Protein AF-A0A5E7XU65-F1 (afdb_monomer_lite)

Structure (mmCIF, N/CA/C/O backbone):
data_AF-A0A5E7XU65-F1
#
_entry.id   AF-A0A5E7XU65-F1
#
loop_
_atom_site.group_PDB
_atom_site.id
_atom_site.type_symbol
_atom_site.label_atom_id
_atom_site.label_alt_id
_atom_site.label_comp_id
_atom_site.label_asym_id
_atom_site.label_entity_id
_atom_site.label_seq_id
_atom_site.pdbx_PDB_ins_code
_atom_site.Cartn_x
_atom_site.Cartn_y
_atom_site.Cartn_z
_atom_site.occupancy
_atom_site.B_iso_or_equiv
_atom_site.auth_seq_id
_atom_site.auth_comp_id
_atom_site.auth_asym_id
_atom_site.auth_atom_id
_atom_site.pdbx_PDB_model_num
ATOM 1 N N . MET A 1 1 ? -7.975 -8.025 9.131 1.00 94.38 1 MET A N 1
ATOM 2 C CA . MET A 1 1 ? -6.889 -7.032 9.080 1.00 94.38 1 MET A CA 1
ATOM 3 C C . MET A 1 1 ? -7.013 -6.246 7.794 1.00 94.38 1 MET A C 1
ATOM 5 O O . MET A 1 1 ? -7.375 -6.835 6.781 1.00 94.38 1 MET A O 1
ATOM 9 N N . VAL A 1 2 ? -6.770 -4.941 7.868 1.00 96.50 2 VAL A N 1
ATOM 10 C CA . VAL A 1 2 ? -6.810 -4.022 6.727 1.00 96.50 2 VAL A CA 1
ATOM 11 C C . VAL A 1 2 ? -5.383 -3.543 6.490 1.00 96.50 2 VAL A C 1
ATOM 13 O O . VAL A 1 2 ? -4.740 -3.082 7.431 1.00 96.50 2 VAL A O 1
ATOM 16 N N . PHE A 1 3 ? -4.884 -3.717 5.274 1.00 96.19 3 PHE A N 1
ATOM 17 C CA . PHE A 1 3 ? -3.514 -3.416 4.887 1.00 96.19 3 PHE A CA 1
ATOM 18 C C . PHE A 1 3 ? -3.494 -2.260 3.894 1.00 96.19 3 PHE A C 1
ATOM 20 O O . PHE A 1 3 ? -4.267 -2.247 2.938 1.00 96.19 3 PHE A O 1
ATOM 27 N N . HIS A 1 4 ? -2.582 -1.323 4.119 1.00 94.31 4 HIS A N 1
ATOM 28 C CA . HIS A 1 4 ? -2.267 -0.219 3.219 1.00 94.31 4 HIS A CA 1
ATOM 29 C C . HIS A 1 4 ? -0.796 -0.346 2.812 1.00 94.31 4 HIS A C 1
ATOM 31 O O . HIS A 1 4 ? -0.007 -0.823 3.626 1.00 94.31 4 HIS A O 1
ATOM 37 N N . ASP A 1 5 ? -0.449 0.070 1.592 1.00 91.94 5 ASP A N 1
ATOM 38 C CA . ASP A 1 5 ? 0.932 0.094 1.075 1.00 91.94 5 ASP A CA 1
ATOM 39 C C . ASP A 1 5 ? 1.687 -1.227 1.278 1.00 91.94 5 ASP A C 1
ATOM 41 O O . ASP A 1 5 ? 2.777 -1.278 1.841 1.00 91.94 5 ASP A O 1
ATOM 45 N N . VAL A 1 6 ? 1.082 -2.337 0.846 1.00 93.50 6 VAL A N 1
ATOM 46 C CA . VAL A 1 6 ? 1.670 -3.678 1.030 1.00 93.50 6 VAL A CA 1
ATOM 47 C C . VAL A 1 6 ? 2.945 -3.872 0.198 1.00 93.50 6 VAL A C 1
ATOM 49 O O . VAL A 1 6 ? 3.807 -4.676 0.556 1.00 93.50 6 VAL A O 1
ATOM 52 N N . CYS A 1 7 ? 3.062 -3.159 -0.919 1.00 93.69 7 CYS A N 1
ATOM 53 C CA . CYS A 1 7 ? 4.243 -3.118 -1.773 1.00 93.69 7 CYS A CA 1
ATOM 54 C C . CYS A 1 7 ? 4.647 -1.650 -1.927 1.00 93.69 7 CYS A C 1
ATOM 56 O O . CYS A 1 7 ? 3.828 -0.864 -2.391 1.00 93.69 7 CYS A O 1
ATOM 58 N N . ASP A 1 8 ? 5.862 -1.276 -1.513 1.00 90.12 8 ASP A N 1
ATOM 59 C CA . ASP A 1 8 ? 6.349 0.115 -1.584 1.00 90.12 8 ASP A CA 1
ATOM 60 C C . ASP A 1 8 ? 6.754 0.496 -3.021 1.00 90.12 8 ASP A C 1
ATOM 62 O O . ASP A 1 8 ? 6.674 1.654 -3.438 1.00 90.12 8 ASP A O 1
ATOM 66 N N . PHE A 1 9 ? 7.128 -0.510 -3.813 1.00 93.31 9 PHE A N 1
ATOM 67 C CA . PHE A 1 9 ? 7.720 -0.366 -5.134 1.00 93.31 9 PHE A CA 1
ATOM 68 C C . PHE A 1 9 ? 9.083 0.351 -5.078 1.00 93.31 9 PHE A C 1
ATOM 70 O O . PHE A 1 9 ? 9.428 1.107 -5.992 1.00 93.31 9 PHE A O 1
ATOM 77 N N . ASP A 1 10 ? 9.871 0.137 -4.010 1.00 91.25 10 ASP A N 1
ATOM 78 C CA . ASP A 1 10 ? 11.202 0.751 -3.837 1.00 91.25 10 ASP A CA 1
ATOM 79 C C . ASP A 1 10 ? 12.136 0.355 -4.982 1.00 91.25 10 ASP A C 1
ATOM 81 O O . ASP A 1 10 ? 12.865 1.208 -5.502 1.00 91.25 10 ASP A O 1
ATOM 85 N N . ALA A 1 11 ? 12.052 -0.899 -5.452 1.00 91.56 11 ALA A N 1
ATOM 86 C CA . ALA A 1 11 ? 12.913 -1.439 -6.497 1.00 91.56 11 ALA A CA 1
ATOM 87 C C . ALA A 1 11 ? 12.983 -0.518 -7.718 1.00 91.56 11 ALA A C 1
ATOM 89 O O . ALA A 1 11 ? 14.064 -0.308 -8.268 1.00 91.56 11 ALA A O 1
ATOM 90 N N . ARG A 1 12 ? 11.857 0.078 -8.125 1.00 92.25 12 ARG A N 1
ATOM 91 C CA . ARG A 1 12 ? 11.775 1.005 -9.263 1.00 92.25 12 ARG A CA 1
ATOM 92 C C . ARG A 1 12 ? 10.927 2.234 -8.957 1.00 92.25 12 ARG A C 1
ATOM 94 O O . ARG A 1 12 ? 10.180 2.713 -9.810 1.00 92.25 12 ARG A O 1
ATOM 101 N N . ASN A 1 13 ? 11.094 2.788 -7.759 1.00 89.31 13 ASN A N 1
ATOM 102 C CA . ASN A 1 13 ? 10.343 3.965 -7.344 1.00 89.31 13 ASN A CA 1
ATOM 103 C C . ASN A 1 13 ? 10.664 5.175 -8.238 1.00 89.31 13 ASN A C 1
ATOM 105 O O . ASN A 1 13 ? 11.825 5.533 -8.463 1.00 89.31 13 ASN A O 1
ATOM 109 N N . HIS A 1 14 ? 9.617 5.836 -8.724 1.00 86.88 14 HIS A N 1
ATOM 110 C CA . HIS A 1 14 ? 9.727 6.981 -9.620 1.00 86.88 14 HIS A CA 1
ATOM 111 C C . HIS A 1 14 ? 10.435 8.193 -8.992 1.00 86.88 14 HIS A C 1
ATOM 113 O O . HIS A 1 14 ? 11.010 8.999 -9.721 1.00 86.88 14 HIS A O 1
ATOM 119 N N . HIS A 1 15 ? 10.418 8.337 -7.661 1.00 84.38 15 HIS A N 1
ATOM 120 C CA . HIS A 1 15 ? 11.101 9.434 -6.965 1.00 84.38 15 HIS A CA 1
ATOM 121 C C . HIS A 1 15 ? 12.625 9.383 -7.126 1.00 84.38 15 HIS A C 1
ATOM 123 O O . HIS A 1 15 ? 13.279 10.422 -7.056 1.00 84.38 15 HIS A O 1
ATOM 129 N N . HIS A 1 16 ? 13.177 8.194 -7.377 1.00 83.88 16 HIS A N 1
ATOM 130 C CA . HIS A 1 16 ? 14.616 7.952 -7.481 1.00 83.88 16 HIS A CA 1
ATOM 131 C C . HIS A 1 16 ? 14.988 7.234 -8.785 1.00 83.88 16 HIS A C 1
ATOM 133 O O . HIS A 1 16 ? 16.055 6.635 -8.891 1.00 83.88 16 HIS A O 1
ATOM 139 N N . ALA A 1 17 ? 14.115 7.280 -9.798 1.00 81.75 17 ALA A N 1
ATOM 140 C CA . ALA A 1 17 ? 14.332 6.573 -11.060 1.00 81.75 17 ALA A CA 1
ATOM 141 C C . ALA A 1 17 ? 15.611 7.021 -11.787 1.00 81.75 17 ALA A C 1
ATOM 143 O O . ALA A 1 17 ? 16.278 6.196 -12.402 1.00 81.75 17 ALA A O 1
ATOM 144 N N . ALA A 1 18 ? 15.965 8.303 -11.665 1.00 85.38 18 ALA A N 1
ATOM 145 C CA . ALA A 1 18 ? 17.154 8.897 -12.270 1.00 85.38 18 ALA A CA 1
ATOM 146 C C . ALA A 1 18 ? 18.353 9.014 -11.306 1.00 85.38 18 ALA A C 1
ATOM 148 O O . ALA A 1 18 ? 19.337 9.658 -11.654 1.00 85.38 18 ALA A O 1
ATOM 149 N N . ASP A 1 19 ? 18.278 8.444 -10.097 1.00 89.62 19 ASP A N 1
ATOM 150 C CA . ASP A 1 19 ? 19.354 8.529 -9.103 1.00 89.62 19 ASP A CA 1
ATOM 151 C C . ASP A 1 19 ? 20.312 7.324 -9.232 1.00 89.62 19 ASP A C 1
ATOM 153 O O . ASP A 1 19 ? 19.974 6.214 -8.800 1.00 89.62 19 ASP A O 1
ATOM 157 N N . PRO A 1 20 ? 21.518 7.499 -9.809 1.00 90.44 20 PRO A N 1
ATOM 158 C CA . PRO A 1 20 ? 22.457 6.397 -9.997 1.00 90.44 20 PRO A CA 1
ATOM 159 C C . PRO A 1 20 ? 23.027 5.868 -8.673 1.00 90.44 20 PRO A C 1
ATOM 161 O O . PRO A 1 20 ? 23.392 4.695 -8.594 1.00 90.44 20 PRO A O 1
ATOM 164 N N . HIS A 1 21 ? 23.087 6.689 -7.620 1.00 93.56 21 HIS A N 1
ATOM 165 C CA . HIS A 1 21 ? 23.592 6.266 -6.315 1.00 93.56 21 HIS A CA 1
ATOM 166 C C . HIS A 1 21 ? 22.586 5.360 -5.614 1.00 93.56 21 HIS A C 1
ATOM 168 O O . HIS A 1 21 ? 22.972 4.304 -5.112 1.00 93.56 21 HIS A O 1
ATOM 174 N N . LYS A 1 22 ? 21.292 5.704 -5.665 1.00 89.06 22 LYS A N 1
ATOM 175 C CA . LYS A 1 22 ? 20.218 4.818 -5.192 1.00 89.06 22 LYS A CA 1
ATOM 176 C C . LYS A 1 22 ? 20.241 3.482 -5.935 1.00 89.06 22 LYS A C 1
ATOM 178 O O . LYS A 1 22 ? 20.139 2.430 -5.308 1.00 89.06 22 LYS A O 1
ATOM 183 N N . ARG A 1 23 ? 20.437 3.507 -7.258 1.00 88.25 23 ARG A N 1
ATOM 184 C CA . ARG A 1 23 ? 20.537 2.286 -8.077 1.00 88.25 23 ARG A CA 1
ATOM 185 C C . ARG A 1 23 ? 21.710 1.408 -7.675 1.00 88.25 23 ARG A C 1
ATOM 187 O O . ARG A 1 23 ? 21.551 0.197 -7.540 1.00 88.25 23 ARG A O 1
ATOM 194 N N . PHE A 1 24 ? 22.867 2.015 -7.436 1.00 90.81 24 PHE A N 1
ATOM 195 C CA . PHE A 1 24 ? 24.037 1.290 -6.964 1.00 90.81 24 PHE A CA 1
ATOM 196 C C . PHE A 1 24 ? 23.834 0.720 -5.551 1.00 90.81 24 PHE A C 1
ATOM 198 O O . PHE A 1 24 ? 24.178 -0.432 -5.305 1.00 90.81 24 PHE A O 1
ATOM 205 N N . ALA A 1 25 ? 23.214 1.475 -4.639 1.00 91.12 25 ALA A N 1
ATOM 206 C CA . ALA A 1 25 ? 22.899 0.997 -3.293 1.00 91.12 25 ALA A CA 1
ATOM 207 C C . ALA A 1 25 ? 21.960 -0.222 -3.319 1.00 91.12 25 ALA A C 1
ATOM 209 O O . ALA A 1 25 ? 22.207 -1.205 -2.622 1.00 91.12 25 ALA A O 1
ATOM 210 N N . GLN A 1 26 ? 20.929 -0.193 -4.172 1.00 89.94 26 GLN A N 1
ATOM 211 C CA . GLN A 1 26 ? 20.039 -1.336 -4.385 1.00 89.94 26 GLN A CA 1
ATOM 212 C C . GLN A 1 26 ? 20.796 -2.552 -4.924 1.00 89.94 26 GLN A C 1
ATOM 214 O O . GLN A 1 26 ? 20.600 -3.650 -4.416 1.00 89.94 26 GLN A O 1
ATOM 219 N N . LEU A 1 27 ? 21.697 -2.363 -5.894 1.00 88.25 27 LEU A N 1
ATOM 220 C CA . LEU A 1 27 ? 22.524 -3.448 -6.424 1.00 88.25 27 LEU A CA 1
ATOM 221 C C . LEU A 1 27 ? 23.377 -4.106 -5.327 1.00 88.25 27 LEU A C 1
ATOM 223 O O . LEU A 1 27 ? 23.387 -5.329 -5.213 1.00 88.25 27 LEU A O 1
ATOM 227 N N . VAL A 1 28 ? 24.060 -3.307 -4.500 1.00 92.25 28 VAL A N 1
ATOM 228 C CA . VAL A 1 28 ? 24.893 -3.807 -3.388 1.00 92.25 28 VAL A CA 1
ATOM 229 C C . VAL A 1 28 ? 24.057 -4.571 -2.359 1.00 92.25 28 VAL A C 1
ATOM 231 O O . VAL A 1 28 ? 24.506 -5.587 -1.835 1.00 92.25 28 VAL A O 1
ATOM 234 N N . ALA A 1 29 ? 22.829 -4.122 -2.100 1.00 88.50 29 ALA A N 1
ATOM 235 C CA . ALA A 1 29 ? 21.893 -4.785 -1.196 1.00 88.50 29 ALA A CA 1
ATOM 236 C C . ALA A 1 29 ? 21.187 -6.011 -1.813 1.00 88.50 29 ALA A C 1
ATOM 238 O O . ALA A 1 29 ? 20.318 -6.588 -1.164 1.00 88.50 29 ALA A O 1
ATOM 239 N N . MET A 1 30 ? 21.525 -6.402 -3.052 1.00 86.75 30 MET A N 1
ATOM 240 C CA . MET A 1 30 ? 20.810 -7.427 -3.832 1.00 86.75 30 MET A CA 1
ATOM 241 C C . MET A 1 30 ? 19.304 -7.131 -3.988 1.00 86.75 30 MET A C 1
ATOM 243 O O . MET A 1 30 ? 18.480 -8.039 -4.078 1.00 86.75 30 MET A O 1
ATOM 247 N N . GLY A 1 31 ? 18.944 -5.847 -3.998 1.00 89.12 31 GLY A N 1
ATOM 248 C CA . GLY A 1 31 ? 17.598 -5.342 -4.245 1.00 89.12 31 GLY A CA 1
ATOM 249 C C . GLY A 1 31 ? 17.389 -4.904 -5.697 1.00 89.12 31 GLY A C 1
ATOM 250 O O . GLY A 1 31 ? 18.150 -5.247 -6.600 1.00 89.12 31 GLY A O 1
ATOM 251 N N . GLY A 1 32 ? 16.342 -4.109 -5.934 1.00 92.62 32 GLY A N 1
ATOM 252 C CA . GLY A 1 32 ? 16.046 -3.560 -7.264 1.00 92.62 32 GLY A CA 1
ATOM 253 C C . GLY A 1 32 ? 15.320 -4.517 -8.220 1.00 92.62 32 GLY A C 1
ATOM 254 O O . GLY A 1 32 ? 15.115 -4.159 -9.380 1.00 92.62 32 GLY A O 1
ATOM 255 N N . ASP A 1 33 ? 14.920 -5.695 -7.742 1.00 96.19 33 ASP A N 1
ATOM 256 C CA . ASP A 1 33 ? 14.083 -6.657 -8.463 1.00 96.19 33 ASP A CA 1
ATOM 257 C C . ASP A 1 33 ? 12.610 -6.479 -8.051 1.00 96.19 33 ASP A C 1
ATOM 259 O O . ASP A 1 33 ? 12.210 -6.803 -6.929 1.00 96.19 33 ASP A O 1
ATOM 263 N N . VAL A 1 34 ? 11.805 -5.952 -8.974 1.00 97.06 34 VAL A N 1
ATOM 264 C CA . VAL A 1 34 ? 10.372 -5.678 -8.800 1.00 97.06 34 VAL A CA 1
ATOM 265 C C . VAL A 1 34 ? 9.585 -6.972 -8.598 1.00 97.06 34 VAL A C 1
ATOM 267 O O . VAL A 1 34 ? 8.655 -7.006 -7.791 1.00 97.06 34 VAL A O 1
ATOM 270 N N . ARG A 1 35 ? 9.953 -8.057 -9.292 1.00 97.75 35 ARG A N 1
ATOM 271 C CA . ARG A 1 35 ? 9.278 -9.353 -9.155 1.00 97.75 35 ARG A CA 1
ATOM 272 C C . ARG A 1 35 ? 9.469 -9.893 -7.746 1.00 97.75 35 ARG A C 1
ATOM 274 O O . ARG A 1 35 ? 8.499 -10.333 -7.133 1.00 97.75 35 ARG A O 1
ATOM 281 N N . ASN A 1 36 ? 10.696 -9.848 -7.232 1.00 97.00 36 ASN A N 1
ATOM 282 C CA . ASN A 1 36 ? 11.005 -10.317 -5.883 1.00 97.00 36 ASN A CA 1
ATOM 283 C C . ASN A 1 36 ? 10.352 -9.441 -4.812 1.00 97.00 36 ASN A C 1
ATOM 285 O O . ASN A 1 36 ? 9.854 -9.984 -3.825 1.00 97.00 36 ASN A O 1
ATOM 289 N N . GLU A 1 37 ? 10.300 -8.120 -5.006 1.00 96.25 37 GLU A N 1
ATOM 290 C CA . GLU A 1 37 ? 9.581 -7.216 -4.102 1.00 96.25 37 GLU A CA 1
ATOM 291 C C . GLU A 1 37 ? 8.088 -7.578 -4.035 1.00 96.25 37 GLU A C 1
ATOM 293 O O . GLU A 1 37 ? 7.569 -7.869 -2.956 1.00 96.25 37 GLU A O 1
ATOM 298 N N . MET A 1 38 ? 7.409 -7.672 -5.184 1.00 97.56 38 MET A N 1
ATOM 299 C CA . MET A 1 38 ? 5.989 -8.038 -5.236 1.00 97.56 38 MET A CA 1
ATOM 300 C C . MET A 1 38 ? 5.723 -9.460 -4.718 1.00 97.56 38 MET A C 1
ATOM 302 O O . MET A 1 38 ? 4.742 -9.689 -4.009 1.00 97.56 38 MET A O 1
ATOM 306 N N . ALA A 1 39 ? 6.597 -10.425 -5.019 1.00 97.62 39 ALA A N 1
ATOM 307 C CA . ALA A 1 39 ? 6.485 -11.789 -4.503 1.00 97.62 39 ALA A CA 1
ATOM 308 C C . ALA A 1 39 ? 6.646 -11.833 -2.975 1.00 97.62 39 ALA A C 1
ATOM 310 O O . ALA A 1 39 ? 5.914 -12.554 -2.296 1.00 97.62 39 ALA A O 1
ATOM 311 N N . SER A 1 40 ? 7.547 -11.020 -2.418 1.00 96.56 40 SER A N 1
ATOM 312 C CA . SER A 1 40 ? 7.722 -10.882 -0.967 1.00 96.56 40 SER A CA 1
ATOM 313 C C . SER A 1 40 ? 6.486 -10.261 -0.314 1.00 96.56 40 SER A C 1
ATOM 315 O O . SER A 1 40 ? 6.013 -10.763 0.706 1.00 96.56 40 SER A O 1
ATOM 317 N N . SER A 1 41 ? 5.896 -9.236 -0.936 1.00 96.56 41 SER A N 1
ATOM 318 C CA . SER A 1 41 ? 4.614 -8.655 -0.517 1.00 96.56 41 SER A CA 1
ATOM 319 C C . SER A 1 41 ? 3.475 -9.685 -0.542 1.00 96.56 41 SER A C 1
ATOM 321 O O . SER A 1 41 ? 2.664 -9.745 0.386 1.00 96.56 41 SER A O 1
ATOM 323 N N . ALA A 1 42 ? 3.414 -10.540 -1.567 1.00 97.31 42 ALA A N 1
ATOM 324 C CA . ALA A 1 42 ? 2.425 -11.614 -1.652 1.00 97.31 42 ALA A CA 1
ATOM 325 C C . ALA A 1 42 ? 2.636 -12.671 -0.554 1.00 97.31 42 ALA A C 1
ATOM 327 O O . ALA A 1 42 ? 1.686 -13.052 0.135 1.00 97.31 42 ALA A O 1
ATOM 328 N N . ALA A 1 43 ? 3.883 -13.089 -0.321 1.00 97.00 43 ALA A N 1
ATOM 329 C CA . ALA A 1 43 ? 4.238 -14.009 0.757 1.00 97.00 43 ALA A CA 1
ATOM 330 C C . ALA A 1 43 ? 3.904 -13.433 2.146 1.00 97.00 43 ALA A C 1
ATOM 332 O O . ALA A 1 43 ? 3.393 -14.152 3.009 1.00 97.00 43 ALA A O 1
ATOM 333 N N . PHE A 1 44 ? 4.114 -12.130 2.356 1.00 96.25 44 PHE A N 1
ATOM 334 C CA . PHE A 1 44 ? 3.717 -11.431 3.577 1.00 96.25 44 PHE A CA 1
ATOM 335 C C . PHE A 1 44 ? 2.200 -11.493 3.807 1.00 96.25 44 PHE A C 1
ATOM 337 O O . PHE A 1 44 ? 1.751 -11.857 4.899 1.00 96.25 44 PHE A O 1
ATOM 344 N N . LEU A 1 45 ? 1.388 -11.201 2.784 1.00 96.50 45 LEU A N 1
ATOM 345 C CA . LEU A 1 45 ? -0.069 -11.337 2.883 1.00 96.50 45 LEU A CA 1
ATOM 346 C C . LEU A 1 45 ? -0.473 -12.775 3.209 1.00 96.50 45 LEU A C 1
ATOM 348 O O . LEU A 1 45 ? -1.297 -12.993 4.098 1.00 96.50 45 LEU A O 1
ATOM 352 N N . ALA A 1 46 ? 0.142 -13.755 2.547 1.00 95.31 46 ALA A N 1
ATOM 353 C CA . ALA A 1 46 ? -0.129 -15.164 2.790 1.00 95.31 46 ALA A CA 1
ATOM 354 C C . ALA A 1 46 ? 0.197 -15.574 4.239 1.00 95.31 46 ALA A C 1
ATOM 356 O O . ALA A 1 46 ? -0.633 -16.224 4.881 1.00 95.31 46 ALA A O 1
ATOM 357 N N . GLY A 1 47 ? 1.355 -15.163 4.770 1.00 94.81 47 GLY A N 1
ATOM 358 C CA . GLY A 1 47 ? 1.832 -15.503 6.118 1.00 94.81 47 GLY A CA 1
ATOM 359 C C . GLY A 1 47 ? 1.141 -14.742 7.259 1.00 94.81 47 GLY A C 1
ATOM 360 O O . GLY A 1 47 ? 1.096 -15.206 8.404 1.00 94.81 47 GLY A O 1
ATOM 361 N N . THR A 1 48 ? 0.547 -13.584 6.973 1.00 93.31 48 THR A N 1
ATOM 362 C CA . THR A 1 48 ? -0.197 -12.802 7.974 1.00 93.31 48 THR A CA 1
ATOM 363 C C . THR A 1 48 ? -1.653 -13.235 8.128 1.00 93.31 48 THR A C 1
ATOM 365 O O . THR A 1 48 ? -2.286 -12.874 9.119 1.00 93.31 48 THR A O 1
ATOM 368 N N . ARG A 1 49 ? -2.200 -14.073 7.241 1.00 92.62 49 ARG A N 1
ATOM 369 C CA . ARG A 1 49 ? -3.575 -14.587 7.379 1.00 92.62 49 ARG A CA 1
ATOM 370 C C . ARG A 1 49 ? -3.812 -15.310 8.699 1.00 92.62 49 ARG A C 1
ATOM 372 O O . ARG A 1 49 ? -2.935 -15.977 9.250 1.00 92.62 49 ARG A O 1
ATOM 379 N N . ARG A 1 50 ? -5.038 -15.205 9.208 1.00 93.06 50 ARG A N 1
ATOM 380 C CA . ARG A 1 50 ? -5.493 -15.902 10.415 1.00 93.06 50 ARG A CA 1
ATOM 381 C C . ARG A 1 50 ? -6.878 -16.472 10.151 1.00 93.06 50 ARG A C 1
ATOM 383 O O . ARG A 1 50 ? -7.727 -15.756 9.644 1.00 93.06 50 ARG A O 1
ATOM 390 N N . LYS A 1 51 ? -7.147 -17.710 10.578 1.00 92.12 51 LYS A N 1
ATOM 391 C CA . LYS A 1 51 ? -8.461 -18.364 10.382 1.00 92.12 51 LYS A CA 1
ATOM 392 C C . LYS A 1 51 ? -9.643 -17.566 10.951 1.00 92.12 51 LYS A C 1
ATOM 394 O O . LYS A 1 51 ? -10.763 -17.702 10.483 1.00 92.12 51 LYS A O 1
ATOM 399 N N . PHE A 1 52 ? -9.390 -16.738 11.965 1.00 92.62 52 PHE A N 1
ATOM 400 C CA . PHE A 1 52 ? -10.396 -15.904 12.625 1.00 92.62 52 PHE A CA 1
ATOM 401 C C . PHE A 1 52 ? -10.505 -14.483 12.044 1.00 92.62 52 PHE A C 1
ATOM 403 O O . PHE A 1 52 ? -11.258 -13.669 12.574 1.00 92.62 52 PHE A O 1
ATOM 410 N N . ALA A 1 53 ? -9.740 -14.137 11.002 1.00 92.62 53 ALA A N 1
ATOM 411 C CA . ALA A 1 53 ? -9.713 -12.786 10.456 1.00 92.62 53 ALA A CA 1
ATOM 412 C C . ALA A 1 53 ? -9.610 -12.779 8.930 1.00 92.62 53 ALA A C 1
ATOM 414 O O . ALA A 1 53 ? -8.772 -13.445 8.335 1.00 92.62 53 ALA A O 1
ATOM 415 N N . ARG A 1 54 ? -10.400 -11.915 8.292 1.00 94.12 54 ARG A N 1
ATOM 416 C CA . ARG A 1 54 ? -10.267 -11.639 6.860 1.00 94.12 54 ARG A CA 1
ATOM 417 C C . ARG A 1 54 ? -9.119 -10.664 6.605 1.00 94.12 54 ARG A C 1
ATOM 419 O O . ARG A 1 54 ? -9.045 -9.637 7.283 1.00 94.12 54 ARG A O 1
ATOM 426 N N . SER A 1 55 ? -8.271 -10.947 5.621 1.00 96.94 55 SER A N 1
ATOM 427 C CA . SER A 1 55 ? -7.267 -10.003 5.116 1.00 96.94 55 SER A CA 1
ATOM 428 C C . SER A 1 55 ? -7.865 -9.147 4.001 1.00 96.94 55 SER A C 1
ATOM 430 O O . SER A 1 55 ? -8.472 -9.673 3.067 1.00 96.94 55 SER A O 1
ATOM 432 N N . VAL A 1 56 ? -7.720 -7.829 4.117 1.00 97.62 56 VAL A N 1
ATOM 433 C CA . VAL A 1 56 ? -8.237 -6.844 3.161 1.00 97.62 56 VAL A CA 1
ATOM 434 C C . VAL A 1 56 ? -7.106 -5.900 2.773 1.00 97.62 56 VAL A C 1
ATOM 436 O O . VAL A 1 56 ? -6.506 -5.295 3.654 1.00 97.62 56 VAL A O 1
ATOM 439 N N . VAL A 1 57 ? -6.814 -5.781 1.484 1.00 97.19 57 VAL A N 1
ATOM 440 C CA . VAL A 1 57 ? -5.816 -4.863 0.926 1.00 97.19 57 VAL A CA 1
ATOM 441 C C . VAL A 1 57 ? -6.543 -3.661 0.348 1.00 97.19 57 VAL A C 1
ATOM 443 O O . VAL A 1 57 ? -7.469 -3.813 -0.449 1.00 97.19 57 VAL A O 1
ATOM 446 N N . VAL A 1 58 ? -6.139 -2.477 0.785 1.00 95.50 58 VAL A N 1
ATOM 447 C CA . VAL A 1 58 ? -6.694 -1.200 0.349 1.00 95.50 58 VAL A CA 1
ATOM 448 C C . VAL A 1 58 ? -5.866 -0.667 -0.808 1.00 95.50 58 VAL A C 1
ATOM 450 O O . VAL A 1 58 ? -4.650 -0.550 -0.667 1.00 95.50 58 VAL A O 1
ATOM 453 N N . GLY A 1 59 ? -6.538 -0.293 -1.899 1.00 90.56 59 GLY A N 1
ATOM 454 C CA . GLY A 1 59 ? -5.897 0.333 -3.050 1.00 90.56 59 GLY A CA 1
ATOM 455 C C . GLY A 1 59 ? -5.110 1.590 -2.662 1.00 90.56 59 GLY A C 1
ATOM 456 O O . GLY A 1 59 ? -5.643 2.468 -1.972 1.00 90.56 59 GLY A O 1
ATOM 457 N N . SER A 1 60 ? -3.855 1.697 -3.095 1.00 86.94 60 SER A N 1
ATOM 458 C CA . SER A 1 60 ? -2.974 2.815 -2.737 1.00 86.94 60 SER A CA 1
ATOM 459 C C . SER A 1 60 ? -2.242 3.439 -3.927 1.00 86.94 60 SER A C 1
ATOM 461 O O . SER A 1 60 ? -2.280 2.944 -5.053 1.00 86.94 60 SER A O 1
ATOM 463 N N . ASN A 1 61 ? -1.563 4.567 -3.691 1.00 82.06 61 ASN A N 1
ATOM 464 C CA . ASN A 1 61 ? -0.712 5.185 -4.712 1.00 82.06 61 ASN A CA 1
ATOM 465 C C . ASN A 1 61 ? 0.496 4.314 -5.083 1.00 82.06 61 ASN A C 1
ATOM 467 O O . ASN A 1 61 ? 1.074 4.528 -6.148 1.00 82.06 61 ASN A O 1
ATOM 471 N N . HIS A 1 62 ? 0.881 3.362 -4.233 1.00 81.88 62 HIS A N 1
ATOM 472 C CA . HIS A 1 62 ? 1.969 2.436 -4.529 1.00 81.88 62 HIS A CA 1
ATOM 473 C C . HIS A 1 62 ? 1.517 1.341 -5.501 1.00 81.88 62 HIS A C 1
ATOM 475 O O . HIS A 1 62 ? 2.264 0.986 -6.407 1.00 81.88 62 HIS A O 1
ATOM 481 N N . ASP A 1 63 ? 0.249 0.927 -5.458 1.00 85.69 63 ASP A N 1
ATOM 482 C CA . ASP A 1 63 ? -0.315 0.019 -6.467 1.00 85.69 63 ASP A CA 1
ATOM 483 C C . ASP A 1 63 ? -0.282 0.659 -7.871 1.00 85.69 63 ASP A C 1
ATOM 485 O O . ASP A 1 63 ? -0.011 0.001 -8.880 1.00 85.69 63 ASP A O 1
ATOM 489 N N . LEU A 1 64 ? -0.482 1.984 -7.938 1.00 89.12 64 LEU A N 1
ATOM 490 C CA . LEU A 1 64 ? -0.360 2.772 -9.170 1.00 89.12 64 LEU A CA 1
ATOM 491 C C . LEU A 1 64 ? 1.090 2.890 -9.668 1.00 89.12 64 LEU A C 1
ATOM 493 O O . LEU A 1 64 ? 1.304 3.211 -10.842 1.00 89.12 64 LEU A O 1
ATOM 497 N N . ALA A 1 65 ? 2.087 2.628 -8.816 1.00 92.88 65 ALA A N 1
ATOM 498 C CA . ALA A 1 65 ? 3.493 2.669 -9.204 1.00 92.88 65 ALA A CA 1
ATOM 499 C C . ALA A 1 65 ? 3.823 1.589 -10.242 1.00 92.88 65 ALA A C 1
ATOM 501 O O . ALA A 1 65 ? 4.589 1.871 -11.160 1.00 92.88 65 ALA A O 1
ATOM 502 N N . LEU A 1 66 ? 3.172 0.418 -10.184 1.00 95.94 66 LEU A N 1
ATOM 503 C CA . LEU A 1 66 ? 3.317 -0.625 -11.204 1.00 95.94 66 LEU A CA 1
ATOM 504 C C . LEU A 1 66 ? 2.885 -0.118 -12.585 1.00 95.94 66 LEU A C 1
ATOM 506 O O . LEU A 1 66 ? 3.641 -0.206 -13.549 1.00 95.94 66 LEU A O 1
ATOM 510 N N . LEU A 1 67 ? 1.685 0.462 -12.684 1.00 95.94 67 LEU A N 1
ATOM 511 C CA . LEU A 1 67 ? 1.174 1.009 -13.947 1.00 95.94 67 LEU A CA 1
ATOM 512 C C . LEU A 1 67 ? 2.045 2.155 -14.466 1.00 95.94 67 LEU A C 1
ATOM 514 O O . LEU A 1 67 ? 2.264 2.282 -15.670 1.00 95.94 67 LEU A O 1
ATOM 518 N N . ARG A 1 68 ? 2.551 2.993 -13.558 1.00 95.50 68 ARG A N 1
ATOM 519 C CA . ARG A 1 68 ? 3.479 4.067 -13.901 1.00 95.50 68 ARG A CA 1
ATOM 520 C C . ARG A 1 68 ? 4.799 3.524 -14.445 1.00 95.50 68 ARG A C 1
ATOM 522 O O . ARG A 1 68 ? 5.261 4.008 -15.471 1.00 95.50 68 ARG A O 1
ATOM 529 N N . TRP A 1 69 ? 5.376 2.523 -13.786 1.00 96.62 69 TRP A N 1
ATOM 530 C CA . TRP A 1 69 ? 6.620 1.886 -14.203 1.00 96.62 69 TRP A CA 1
ATOM 531 C C . TRP A 1 69 ? 6.495 1.268 -15.595 1.00 96.62 69 TRP A C 1
ATOM 533 O O . TRP A 1 69 ? 7.327 1.556 -16.447 1.00 96.62 69 TRP A O 1
ATOM 543 N N . LEU A 1 70 ? 5.406 0.543 -15.871 1.00 97.19 70 LEU A N 1
ATOM 544 C CA . LEU A 1 70 ? 5.140 -0.031 -17.198 1.00 97.19 70 LEU A CA 1
ATOM 545 C C . LEU A 1 70 ? 4.965 1.020 -18.305 1.00 97.19 70 LEU A C 1
ATOM 547 O O . LEU A 1 70 ? 5.170 0.718 -19.477 1.00 97.19 70 LEU A O 1
ATOM 551 N N . ARG A 1 71 ? 4.568 2.247 -17.952 1.00 96.62 71 ARG A N 1
ATOM 552 C CA . ARG A 1 71 ? 4.405 3.353 -18.904 1.00 96.62 71 ARG A CA 1
ATOM 553 C C . ARG A 1 71 ? 5.705 4.112 -19.164 1.00 96.62 71 ARG A C 1
ATOM 555 O O . ARG A 1 71 ? 5.895 4.609 -20.268 1.00 96.62 71 ARG A O 1
ATOM 562 N N . GLU A 1 72 ? 6.526 4.293 -18.134 1.00 95.44 72 GLU A N 1
ATOM 563 C CA . GLU A 1 72 ? 7.639 5.253 -18.147 1.00 95.44 72 GLU A CA 1
ATOM 564 C C . GLU A 1 72 ? 9.017 4.595 -18.269 1.00 95.44 72 GLU A C 1
ATOM 5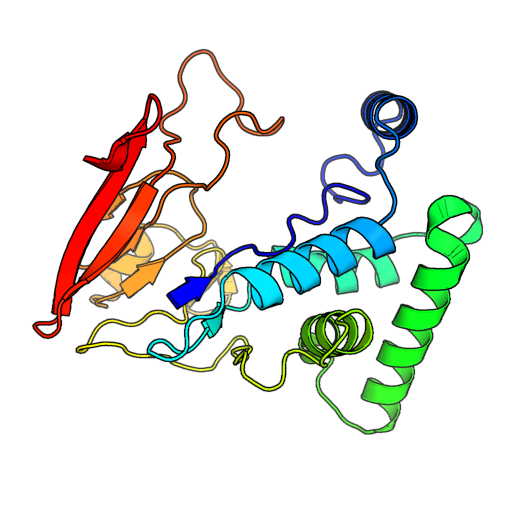66 O O . GLU A 1 72 ? 9.944 5.247 -18.744 1.00 95.44 72 GLU A O 1
ATOM 571 N N . ALA A 1 73 ? 9.177 3.343 -17.838 1.00 95.00 73 ALA A N 1
ATOM 572 C CA . ALA A 1 73 ? 10.461 2.653 -17.893 1.00 95.00 73 ALA A CA 1
ATOM 573 C C . ALA A 1 73 ? 10.681 1.932 -19.230 1.00 95.00 73 ALA A C 1
ATOM 575 O O . ALA A 1 73 ? 9.735 1.522 -19.903 1.00 95.00 73 ALA A O 1
ATOM 576 N N . ASP A 1 74 ? 11.953 1.730 -19.571 1.00 94.88 74 ASP A N 1
ATOM 577 C CA . ASP A 1 74 ? 12.382 0.893 -20.686 1.00 94.88 74 ASP A CA 1
ATOM 578 C C . ASP A 1 74 ? 13.048 -0.374 -20.144 1.00 94.88 74 ASP A C 1
ATOM 580 O O . ASP A 1 74 ? 14.066 -0.320 -19.453 1.00 94.88 74 ASP A O 1
ATOM 584 N N . PHE A 1 75 ? 12.473 -1.534 -20.456 1.00 95.88 75 PHE A N 1
ATOM 585 C CA . PHE A 1 75 ? 12.993 -2.824 -20.008 1.00 95.88 75 PHE A CA 1
ATOM 586 C C . PHE A 1 75 ? 14.389 -3.139 -20.565 1.00 95.88 75 PHE A C 1
ATOM 588 O O . PHE A 1 75 ? 15.109 -3.949 -19.985 1.00 95.88 75 PHE A O 1
ATOM 595 N N . ARG A 1 76 ? 14.787 -2.517 -21.684 1.00 96.31 76 ARG A N 1
ATOM 596 C CA . ARG A 1 76 ? 16.105 -2.720 -22.308 1.00 96.31 76 ARG A CA 1
ATOM 597 C C . ARG A 1 76 ? 17.231 -2.120 -21.474 1.00 96.31 76 ARG A C 1
ATOM 599 O O . ARG A 1 76 ? 18.335 -2.656 -21.480 1.00 96.31 76 ARG A O 1
ATOM 606 N N . ASP A 1 77 ? 16.917 -1.069 -20.723 1.00 93.62 77 ASP A N 1
ATOM 607 C CA . ASP A 1 77 ? 17.842 -0.399 -19.808 1.00 93.62 77 ASP A CA 1
ATOM 608 C C . ASP A 1 77 ? 17.838 -1.041 -18.407 1.00 93.62 77 ASP A C 1
ATOM 610 O O . ASP A 1 77 ? 18.614 -0.655 -17.532 1.00 93.62 77 ASP A O 1
ATOM 614 N N . ASP A 1 78 ? 16.975 -2.037 -18.179 1.00 93.25 78 ASP A N 1
ATOM 615 C CA . ASP A 1 78 ? 16.777 -2.699 -16.891 1.00 93.25 78 ASP A CA 1
ATOM 616 C C . ASP A 1 78 ? 16.702 -4.232 -17.032 1.00 93.25 78 ASP A C 1
ATOM 618 O O . ASP A 1 78 ? 15.645 -4.841 -16.822 1.00 93.25 78 ASP A O 1
ATOM 622 N N . PRO A 1 79 ? 17.826 -4.891 -17.373 1.00 94.19 79 PRO A N 1
ATOM 623 C CA . PRO A 1 79 ? 17.856 -6.330 -17.630 1.00 94.19 79 PRO A CA 1
ATOM 624 C C . PRO A 1 79 ? 17.412 -7.172 -16.427 1.00 94.19 79 PRO A C 1
ATOM 626 O O . PRO A 1 79 ? 16.827 -8.235 -16.628 1.00 94.19 79 PRO A O 1
ATOM 629 N N . THR A 1 80 ? 17.623 -6.695 -15.193 1.00 94.81 80 THR A N 1
ATOM 630 C CA . THR A 1 80 ? 17.147 -7.356 -13.965 1.00 94.81 80 THR A CA 1
ATOM 631 C C . THR A 1 80 ? 15.636 -7.573 -13.991 1.00 94.81 80 THR A C 1
ATOM 633 O O . THR A 1 80 ? 15.161 -8.634 -13.599 1.00 94.81 80 THR A O 1
ATOM 636 N N . ASN A 1 81 ? 14.878 -6.589 -14.478 1.00 97.31 81 ASN A N 1
ATOM 637 C CA . ASN A 1 81 ? 13.418 -6.634 -14.478 1.00 97.31 81 ASN A CA 1
ATOM 638 C C . ASN A 1 81 ? 12.818 -6.930 -15.851 1.00 97.31 81 ASN A C 1
ATOM 640 O O . ASN A 1 81 ? 11.595 -6.995 -15.964 1.00 97.31 81 ASN A O 1
ATOM 644 N N . ALA A 1 82 ? 13.636 -7.111 -16.891 1.00 98.06 82 ALA A N 1
ATOM 645 C CA . ALA A 1 82 ? 13.164 -7.131 -18.270 1.00 98.06 82 ALA A CA 1
ATOM 646 C C . ALA A 1 82 ? 12.081 -8.186 -18.533 1.00 98.06 82 ALA A C 1
ATOM 648 O O . ALA A 1 82 ? 11.056 -7.891 -19.147 1.00 98.06 82 ALA A O 1
ATOM 649 N N . VAL A 1 83 ? 12.276 -9.405 -18.021 1.00 98.44 83 VAL A N 1
ATOM 650 C CA . VAL A 1 83 ? 11.306 -10.499 -18.180 1.00 98.44 83 VAL A CA 1
ATOM 651 C C . VAL A 1 83 ? 9.993 -10.162 -17.475 1.00 98.44 83 VAL A C 1
ATOM 653 O O . VAL A 1 83 ? 8.936 -10.182 -18.103 1.00 98.44 83 VAL A O 1
ATOM 656 N N . PHE A 1 84 ? 10.057 -9.767 -16.201 1.00 98.50 84 PHE A N 1
ATOM 657 C CA . PHE A 1 84 ? 8.863 -9.442 -15.423 1.00 98.50 84 PHE A CA 1
ATOM 658 C C . PHE A 1 84 ? 8.118 -8.213 -15.967 1.00 98.50 84 PHE A C 1
ATOM 660 O O . PHE A 1 84 ? 6.888 -8.183 -15.980 1.00 98.50 84 PHE A O 1
ATOM 667 N N . PHE A 1 85 ? 8.846 -7.217 -16.479 1.00 98.62 85 PHE A N 1
ATOM 668 C CA . PHE A 1 85 ? 8.269 -6.060 -17.161 1.00 98.62 85 PHE A CA 1
ATOM 669 C C . PHE A 1 85 ? 7.422 -6.493 -18.362 1.00 98.62 85 PHE A C 1
ATOM 671 O O . PHE A 1 85 ? 6.288 -6.037 -18.523 1.00 98.62 85 PHE A O 1
ATOM 678 N N . LEU A 1 86 ? 7.954 -7.382 -19.208 1.00 98.62 86 LEU A N 1
ATOM 679 C CA . LEU A 1 86 ? 7.253 -7.879 -20.393 1.00 98.62 86 LEU A CA 1
ATOM 680 C C . LEU A 1 86 ? 6.044 -8.749 -20.018 1.00 98.62 86 LEU A C 1
ATOM 682 O O . LEU A 1 86 ? 4.983 -8.600 -20.623 1.00 98.62 86 LEU A O 1
ATOM 686 N N . GLU A 1 87 ? 6.165 -9.596 -18.993 1.00 98.62 87 GLU A N 1
ATOM 687 C CA . GLU A 1 87 ? 5.055 -10.390 -18.447 1.00 98.62 87 GLU A CA 1
ATOM 688 C C . GLU A 1 87 ? 3.908 -9.497 -17.948 1.00 98.62 87 GLU A C 1
ATOM 690 O O . GLU A 1 87 ? 2.753 -9.670 -18.350 1.00 98.62 87 GLU A O 1
ATOM 695 N N . ALA A 1 88 ? 4.224 -8.498 -17.118 1.00 98.50 88 ALA A N 1
ATOM 696 C CA . ALA A 1 88 ? 3.246 -7.557 -16.580 1.00 98.50 88 ALA A CA 1
ATOM 697 C C . ALA A 1 88 ? 2.641 -6.657 -17.675 1.00 98.50 88 ALA A C 1
ATOM 699 O O . ALA A 1 88 ? 1.440 -6.377 -17.652 1.00 98.50 88 ALA A O 1
ATOM 700 N N . SER A 1 89 ? 3.435 -6.263 -18.676 1.00 98.56 89 SER A N 1
ATOM 701 C CA . SER A 1 89 ? 2.956 -5.526 -19.854 1.00 98.56 89 SER A CA 1
ATOM 702 C C . SER A 1 89 ? 1.955 -6.348 -20.660 1.00 98.56 89 SER A C 1
ATOM 704 O O . SER A 1 89 ? 0.871 -5.865 -20.988 1.00 98.56 89 SER A O 1
ATOM 706 N N . LEU A 1 90 ? 2.274 -7.613 -20.949 1.00 98.69 90 LEU A N 1
ATOM 707 C CA . LEU A 1 90 ? 1.365 -8.516 -21.651 1.00 98.69 90 LEU A CA 1
ATOM 708 C C . LEU A 1 90 ? 0.067 -8.712 -20.859 1.00 98.69 90 LEU A C 1
ATOM 710 O O . LEU A 1 90 ? -1.021 -8.636 -21.431 1.00 98.69 90 LEU A O 1
ATOM 714 N N . ALA A 1 91 ? 0.170 -8.916 -19.543 1.00 98.62 91 ALA A N 1
ATOM 715 C CA . ALA A 1 91 ? -0.980 -9.011 -18.654 1.00 98.62 91 ALA A CA 1
ATOM 716 C C . ALA A 1 91 ? -1.869 -7.759 -18.731 1.00 98.62 91 ALA A C 1
ATOM 718 O O . ALA A 1 91 ? -3.087 -7.891 -18.869 1.00 98.62 91 ALA A O 1
ATOM 719 N N . LEU A 1 92 ? -1.279 -6.560 -18.708 1.00 98.44 92 LEU A N 1
ATOM 720 C CA . LEU A 1 92 ? -1.994 -5.293 -18.860 1.00 98.44 92 LEU A CA 1
ATOM 721 C C . LEU A 1 92 ? -2.714 -5.199 -20.212 1.00 98.44 92 LEU A C 1
ATOM 723 O O . LEU A 1 92 ? -3.915 -4.933 -20.241 1.00 98.44 92 LEU A O 1
ATOM 727 N N . TYR A 1 93 ? -2.030 -5.482 -21.323 1.00 98.56 93 TYR A N 1
ATOM 728 C CA . TYR A 1 93 ? -2.649 -5.440 -22.651 1.00 98.56 93 TYR A CA 1
ATOM 729 C C . TYR A 1 93 ? -3.795 -6.443 -22.794 1.00 98.56 93 TYR A C 1
ATOM 731 O O . TYR A 1 93 ? -4.852 -6.091 -23.313 1.00 98.56 93 TYR A O 1
ATOM 739 N N . ARG A 1 94 ? -3.652 -7.661 -22.255 1.00 98.62 94 ARG A N 1
ATOM 740 C CA . ARG A 1 94 ? -4.739 -8.654 -22.236 1.00 98.62 94 ARG A CA 1
ATOM 741 C C . ARG A 1 94 ? -5.930 -8.213 -21.389 1.00 98.62 94 ARG A C 1
ATOM 743 O O . ARG A 1 94 ? -7.061 -8.582 -21.689 1.00 98.62 94 ARG A O 1
ATOM 750 N N . ARG A 1 95 ? -5.719 -7.428 -20.327 1.00 97.56 95 ARG A N 1
ATOM 751 C CA . ARG A 1 95 ? -6.833 -6.814 -19.586 1.00 97.56 95 ARG A CA 1
ATOM 752 C C . ARG A 1 95 ? -7.567 -5.788 -20.441 1.00 97.56 95 ARG A C 1
ATOM 754 O O . ARG A 1 95 ? -8.791 -5.845 -20.480 1.00 97.56 95 ARG A O 1
ATOM 761 N N . ILE A 1 96 ? -6.830 -4.915 -21.126 1.00 98.12 96 ILE A N 1
ATOM 762 C CA . ILE A 1 96 ? -7.392 -3.878 -22.002 1.00 98.12 96 ILE A CA 1
ATOM 763 C C . ILE A 1 96 ? -8.191 -4.515 -23.146 1.00 98.12 96 ILE A C 1
ATOM 765 O O . ILE A 1 96 ? -9.339 -4.140 -23.364 1.00 98.12 96 ILE A O 1
ATOM 769 N N . GLU A 1 97 ? -7.628 -5.522 -23.819 1.00 98.56 97 GLU A N 1
ATOM 770 C CA . GLU A 1 97 ? -8.297 -6.278 -24.889 1.00 98.56 97 GLU A CA 1
ATOM 771 C C . GLU A 1 97 ? -9.608 -6.919 -24.407 1.00 98.56 97 GLU A C 1
ATOM 773 O O . GLU A 1 97 ? -10.612 -6.902 -25.112 1.00 98.56 97 GLU A O 1
ATOM 778 N N . ALA A 1 98 ? -9.627 -7.423 -23.171 1.00 98.12 98 ALA A N 1
ATOM 779 C CA . ALA A 1 98 ? -10.812 -8.003 -22.545 1.00 98.12 98 ALA A CA 1
ATOM 780 C C . ALA A 1 98 ? -11.788 -6.964 -21.948 1.00 98.12 98 ALA A C 1
ATOM 782 O O . ALA A 1 98 ? -12.726 -7.352 -21.250 1.00 98.12 98 ALA A O 1
ATOM 783 N N . GLY A 1 99 ? -11.558 -5.659 -22.137 1.00 97.56 99 GLY A N 1
ATOM 784 C CA . GLY A 1 99 ? -12.389 -4.591 -21.569 1.00 97.56 99 GLY A CA 1
ATOM 785 C C . GLY A 1 99 ? -12.355 -4.511 -20.036 1.00 97.56 99 GLY A C 1
ATOM 786 O O . GLY A 1 99 ? -13.282 -3.983 -19.423 1.00 97.56 99 GLY A O 1
ATOM 787 N N . ARG A 1 100 ? -11.316 -5.059 -19.390 1.00 96.31 100 ARG A N 1
ATOM 788 C CA . ARG A 1 100 ? -11.165 -5.042 -17.927 1.00 96.31 100 ARG A CA 1
ATOM 789 C C . ARG A 1 100 ? -10.413 -3.786 -17.461 1.00 96.31 100 ARG A C 1
ATOM 791 O O . ARG A 1 100 ? -9.450 -3.388 -18.116 1.00 96.31 100 ARG A O 1
ATOM 798 N N . PRO A 1 101 ? -10.769 -3.211 -16.296 1.00 93.25 101 PRO A N 1
ATOM 799 C CA . PRO A 1 101 ? -10.071 -2.059 -15.722 1.00 93.25 101 PRO A CA 1
ATOM 800 C C . PRO A 1 101 ? -8.566 -2.290 -15.515 1.00 93.25 101 PRO A C 1
ATOM 802 O O . PRO A 1 101 ? -8.146 -3.385 -15.124 1.00 93.25 101 PRO A O 1
ATOM 805 N N . VAL A 1 102 ? -7.744 -1.267 -15.760 1.00 94.62 102 VAL A N 1
ATOM 806 C CA . VAL A 1 102 ? -6.274 -1.353 -15.638 1.00 94.62 102 VAL A CA 1
ATOM 807 C C . VAL A 1 102 ? -5.786 -1.372 -14.186 1.00 94.62 102 VAL A C 1
ATOM 809 O O . VAL A 1 102 ? -4.759 -1.977 -13.897 1.00 94.62 102 VAL A O 1
ATOM 812 N N . ASP A 1 103 ? -6.540 -0.769 -13.269 1.00 90.94 103 ASP A N 1
ATOM 813 C CA . ASP A 1 103 ? -6.250 -0.694 -11.829 1.00 90.94 103 ASP A CA 1
ATOM 814 C C . ASP A 1 103 ? -6.196 -2.072 -11.144 1.00 90.94 103 ASP A C 1
ATOM 816 O O . ASP A 1 103 ? -5.423 -2.278 -10.215 1.00 90.94 103 ASP A O 1
ATOM 820 N N . GLY A 1 104 ? -6.921 -3.065 -11.663 1.00 94.31 104 GLY A N 1
ATOM 821 C CA . GLY A 1 104 ? -6.840 -4.448 -11.186 1.00 94.31 104 GLY A CA 1
ATOM 822 C C . GLY A 1 104 ? -5.590 -5.220 -11.636 1.00 94.31 104 GLY A C 1
ATOM 823 O O . GLY A 1 104 ? -5.522 -6.428 -11.405 1.00 94.31 104 GLY A O 1
ATOM 824 N N . LEU A 1 105 ? -4.621 -4.585 -12.313 1.00 96.69 105 LEU A N 1
ATOM 825 C CA . LEU A 1 105 ? -3.359 -5.237 -12.683 1.00 96.69 105 LEU A CA 1
ATOM 826 C C . LEU A 1 105 ? -2.540 -5.621 -11.447 1.00 96.69 105 LEU A C 1
ATOM 828 O O . LEU A 1 105 ? -2.021 -6.732 -11.399 1.00 96.69 105 LEU A O 1
ATOM 832 N N . PHE A 1 106 ? -2.441 -4.732 -10.455 1.00 96.56 106 PHE A N 1
ATOM 833 C CA . PHE A 1 106 ? -1.656 -4.993 -9.247 1.00 96.56 106 PHE A CA 1
ATOM 834 C C . PHE A 1 106 ? -2.147 -6.255 -8.530 1.00 96.56 106 PHE A C 1
ATOM 836 O O . PHE A 1 106 ? -1.364 -7.174 -8.297 1.00 96.56 106 PHE A O 1
ATOM 843 N N . GLU A 1 107 ? -3.460 -6.356 -8.291 1.00 96.69 107 GLU A N 1
ATOM 844 C CA . GLU A 1 107 ? -4.082 -7.568 -7.750 1.00 96.69 107 GLU A CA 1
ATOM 845 C C . GLU A 1 107 ? -3.742 -8.796 -8.605 1.00 96.69 107 GLU A C 1
ATOM 847 O O . GLU A 1 107 ? -3.299 -9.810 -8.073 1.00 96.69 107 GLU A O 1
ATOM 852 N N . GLN A 1 108 ? -3.907 -8.715 -9.929 1.00 97.12 108 GLN A N 1
ATOM 853 C CA . GLN A 1 108 ? -3.626 -9.838 -10.823 1.00 97.12 108 GLN A CA 1
ATOM 854 C C . GLN A 1 108 ? -2.179 -10.339 -10.689 1.00 97.12 108 GLN A C 1
ATOM 856 O O . GLN A 1 108 ? -1.962 -11.549 -10.628 1.00 97.12 108 GLN A O 1
ATOM 861 N N . MET A 1 109 ? -1.203 -9.430 -10.612 1.00 97.88 109 MET A N 1
ATOM 862 C CA . MET A 1 109 ? 0.206 -9.794 -10.448 1.00 97.88 109 MET A CA 1
ATOM 863 C C . MET A 1 109 ? 0.490 -10.366 -9.056 1.00 97.88 109 MET A C 1
ATOM 865 O O . MET A 1 109 ? 1.174 -11.379 -8.948 1.00 97.88 109 MET A O 1
ATOM 869 N N . MET A 1 110 ? -0.087 -9.788 -7.999 1.00 97.69 110 MET A N 1
ATOM 870 C CA . MET A 1 110 ? 0.038 -10.305 -6.630 1.00 97.69 110 MET A CA 1
ATOM 871 C C . MET A 1 110 ? -0.498 -11.733 -6.504 1.00 97.69 110 MET A C 1
ATOM 873 O O . MET A 1 110 ? 0.149 -12.583 -5.895 1.00 97.69 110 MET A O 1
ATOM 877 N N . ARG A 1 111 ? -1.653 -12.021 -7.117 1.00 97.75 111 ARG A N 1
ATOM 878 C CA . ARG A 1 111 ? -2.223 -13.375 -7.158 1.00 97.75 111 ARG A CA 1
ATOM 879 C C . ARG A 1 111 ? -1.355 -14.333 -7.966 1.00 97.75 111 ARG A C 1
ATOM 881 O O . ARG A 1 111 ? -1.142 -15.456 -7.535 1.00 97.75 111 ARG A O 1
ATOM 888 N N . HIS A 1 112 ? -0.829 -13.889 -9.108 1.00 97.31 112 HIS A N 1
ATOM 889 C CA . HIS A 1 112 ? 0.041 -14.710 -9.952 1.00 97.31 112 HIS A CA 1
ATOM 890 C C . HIS A 1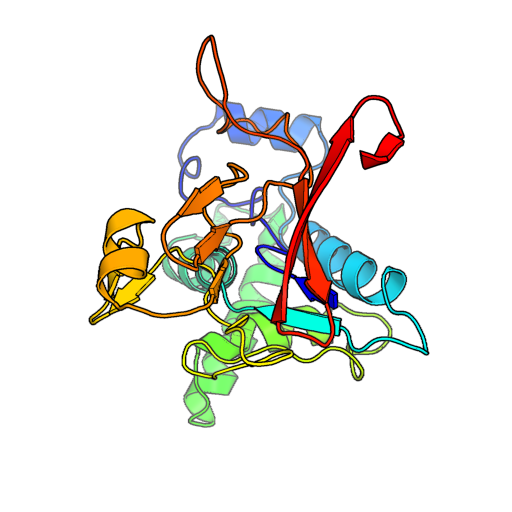 112 ? 1.357 -15.101 -9.261 1.00 97.31 112 HIS A C 1
ATOM 892 O O . HIS A 1 112 ? 1.848 -16.209 -9.459 1.00 97.31 112 HIS A O 1
ATOM 898 N N . LEU A 1 113 ? 1.924 -14.201 -8.453 1.00 97.31 113 LEU A N 1
ATOM 899 C CA . LEU A 1 113 ? 3.182 -14.428 -7.736 1.00 97.31 113 LEU A CA 1
ATOM 900 C C . LEU A 1 113 ? 3.010 -15.221 -6.433 1.00 97.31 113 LEU A C 1
ATOM 902 O O . LEU A 1 113 ? 3.988 -15.753 -5.907 1.00 97.31 113 LEU A O 1
ATOM 906 N N . ALA A 1 114 ? 1.795 -15.291 -5.891 1.00 96.69 114 ALA A N 1
ATOM 907 C CA . ALA A 1 114 ? 1.518 -16.023 -4.666 1.00 96.69 114 ALA A CA 1
ATOM 908 C C . ALA A 1 114 ? 1.446 -17.535 -4.903 1.00 96.69 114 ALA A C 1
ATOM 910 O O . ALA A 1 114 ? 0.862 -17.999 -5.879 1.00 96.69 114 ALA A O 1
ATOM 911 N N . ALA A 1 115 ? 1.962 -18.315 -3.951 1.00 91.69 115 ALA A N 1
ATOM 912 C CA . ALA A 1 115 ? 1.917 -19.778 -4.012 1.00 91.69 115 ALA A CA 1
ATOM 913 C C . ALA A 1 115 ? 0.487 -20.352 -3.999 1.00 91.69 115 ALA A C 1
ATOM 915 O O . ALA A 1 115 ? 0.268 -21.465 -4.466 1.00 91.69 115 ALA A O 1
ATOM 916 N N . ASP A 1 116 ? -0.473 -19.608 -3.450 1.00 93.44 116 ASP A N 1
ATOM 917 C CA . ASP A 1 116 ? -1.855 -20.036 -3.253 1.00 93.44 116 ASP A CA 1
ATOM 918 C C . ASP A 1 116 ? -2.872 -19.006 -3.753 1.00 93.44 116 ASP A C 1
ATOM 920 O O . ASP A 1 116 ? -3.949 -18.893 -3.181 1.00 93.44 116 ASP A O 1
ATOM 924 N N . ASP A 1 117 ? -2.490 -18.208 -4.757 1.00 94.12 117 ASP A N 1
ATOM 925 C CA . ASP A 1 117 ? -3.315 -17.193 -5.432 1.00 94.12 117 ASP A CA 1
ATOM 926 C C . ASP A 1 117 ? -3.934 -16.084 -4.553 1.00 94.12 117 ASP A C 1
ATOM 928 O O . ASP A 1 117 ? -4.665 -15.218 -5.051 1.00 94.12 117 ASP A O 1
ATOM 932 N N . LEU A 1 118 ? -3.612 -16.059 -3.254 1.00 95.81 118 LEU A N 1
ATOM 933 C CA . LEU A 1 118 ? -4.211 -15.172 -2.256 1.00 95.81 118 LEU A CA 1
ATOM 934 C C . LEU A 1 118 ? -5.749 -15.250 -2.225 1.00 95.81 118 LEU A C 1
ATOM 936 O O . LEU A 1 118 ? -6.412 -14.232 -2.003 1.00 95.81 118 LEU A O 1
ATOM 940 N N . GLY A 1 119 ? -6.347 -16.423 -2.443 1.00 91.88 119 GLY A N 1
ATOM 941 C CA . GLY A 1 119 ? -7.801 -16.594 -2.580 1.00 91.88 119 GLY A CA 1
ATOM 942 C C . GLY A 1 119 ? -8.630 -16.094 -1.391 1.00 91.88 119 GLY A C 1
ATOM 943 O O . GLY A 1 119 ? -9.762 -15.645 -1.556 1.00 91.88 119 GLY A O 1
ATOM 944 N N . GLU A 1 120 ? -8.049 -16.076 -0.188 1.00 90.88 120 GLU A N 1
ATOM 945 C CA . GLU A 1 120 ? -8.689 -15.555 1.032 1.00 90.88 120 GLU A CA 1
ATOM 946 C C . GLU A 1 120 ? -8.425 -14.058 1.295 1.00 90.88 120 GLU A C 1
ATOM 948 O O . GLU A 1 120 ? -8.935 -13.484 2.265 1.00 90.88 120 GLU A O 1
ATOM 953 N N . VAL A 1 121 ? -7.627 -13.402 0.448 1.00 96.62 121 VAL A N 1
ATOM 954 C CA . VAL A 1 121 ? -7.328 -11.970 0.537 1.00 96.62 121 VAL A CA 1
ATOM 955 C C . VAL A 1 121 ? -8.267 -11.193 -0.380 1.00 96.62 121 VAL A C 1
ATOM 957 O O . VAL A 1 121 ? -8.357 -11.435 -1.588 1.00 96.62 121 VAL A O 1
ATOM 960 N N . ARG A 1 122 ? -8.963 -10.214 0.200 1.00 96.38 122 ARG A N 1
ATOM 961 C CA . ARG A 1 122 ? -9.790 -9.269 -0.553 1.00 96.38 122 ARG A CA 1
ATOM 962 C C . ARG A 1 122 ? -8.948 -8.062 -0.945 1.00 96.38 122 ARG A C 1
ATOM 964 O O . ARG A 1 122 ? -8.534 -7.323 -0.061 1.00 96.38 122 ARG A O 1
ATOM 971 N N . PHE A 1 123 ? -8.769 -7.826 -2.234 1.00 96.69 123 PHE A N 1
ATOM 972 C CA . PHE A 1 123 ? -8.268 -6.551 -2.740 1.00 96.69 123 PHE A CA 1
ATOM 973 C C . PHE A 1 123 ? -9.469 -5.645 -3.003 1.00 96.69 123 PHE A C 1
ATOM 975 O O . PHE A 1 123 ? -10.445 -6.076 -3.619 1.00 96.69 123 PHE A O 1
ATOM 982 N N . LEU A 1 124 ? -9.444 -4.435 -2.454 1.00 95.75 124 LEU A N 1
ATOM 983 C CA . LEU A 1 124 ? -10.492 -3.447 -2.679 1.00 95.75 124 LEU A CA 1
ATOM 984 C C . LEU A 1 124 ? -10.213 -2.676 -3.963 1.00 95.75 124 LEU A C 1
ATOM 986 O O . LEU A 1 124 ? -9.067 -2.331 -4.253 1.00 95.75 124 LEU A O 1
ATOM 990 N N . LYS A 1 125 ? -11.274 -2.357 -4.700 1.00 88.12 125 LYS A N 1
ATOM 991 C CA . LYS A 1 125 ? -11.178 -1.442 -5.843 1.00 88.12 125 LYS A CA 1
ATOM 992 C C . LYS A 1 125 ? -11.042 0.010 -5.354 1.00 88.12 125 LYS A C 1
ATOM 994 O O . LYS A 1 125 ? -11.547 0.311 -4.273 1.00 88.12 125 LYS A O 1
ATOM 999 N N . PRO A 1 126 ? -10.440 0.927 -6.137 1.00 77.62 126 PRO A N 1
ATOM 1000 C CA . PRO A 1 126 ? -10.206 2.314 -5.712 1.00 77.62 126 PRO A CA 1
ATOM 1001 C C . PRO A 1 126 ? -11.442 3.071 -5.197 1.00 77.62 126 PRO A C 1
ATOM 1003 O O . PRO A 1 126 ? -11.325 3.904 -4.304 1.00 77.62 126 PRO A O 1
ATOM 1006 N N . GLU A 1 127 ? -12.627 2.775 -5.734 1.00 82.00 127 GLU A N 1
ATOM 1007 C CA . GLU A 1 127 ? -13.891 3.447 -5.383 1.00 82.00 127 GLU A CA 1
ATOM 1008 C C . GLU A 1 127 ? -14.781 2.618 -4.438 1.00 82.00 127 GLU A C 1
ATOM 1010 O O . GLU A 1 127 ? -15.897 3.011 -4.094 1.00 82.00 127 GLU A O 1
ATOM 1015 N N . GLU A 1 128 ? -14.321 1.437 -4.029 1.00 91.56 128 GLU A N 1
ATOM 1016 C CA . GLU A 1 128 ? -15.090 0.538 -3.179 1.00 91.56 128 GLU A CA 1
ATOM 1017 C C . GLU A 1 128 ? -15.064 1.013 -1.722 1.00 91.56 128 GLU A C 1
ATOM 1019 O O . GLU A 1 128 ? -14.005 1.271 -1.165 1.00 91.56 128 GLU A O 1
ATOM 1024 N N . SER A 1 129 ? -16.227 1.078 -1.069 1.00 94.50 129 SER A N 1
ATOM 1025 C CA . SER A 1 129 ? -16.309 1.324 0.377 1.00 94.50 129 SER A CA 1
ATOM 1026 C C . SER A 1 129 ? -16.108 0.025 1.159 1.00 94.50 129 SER A C 1
ATOM 1028 O O . SER A 1 129 ? -16.660 -1.025 0.812 1.00 94.50 129 SER A O 1
ATOM 1030 N N . PHE A 1 130 ? -15.367 0.094 2.264 1.00 97.19 130 PHE A N 1
ATOM 1031 C CA . PHE A 1 130 ? -15.204 -1.021 3.188 1.00 97.19 130 PHE A CA 1
ATOM 1032 C C . PHE A 1 130 ? -15.337 -0.530 4.624 1.00 97.19 130 PHE A C 1
ATOM 1034 O O . PHE A 1 130 ? -14.401 0.014 5.205 1.00 97.19 130 PHE A O 1
ATOM 1041 N N . ARG A 1 131 ? -16.518 -0.748 5.211 1.00 97.06 131 ARG A N 1
ATOM 1042 C CA . ARG A 1 131 ? -16.829 -0.281 6.563 1.00 97.06 131 ARG A CA 1
ATOM 1043 C C . ARG A 1 131 ? -16.710 -1.379 7.609 1.00 97.06 131 ARG A C 1
ATOM 1045 O O . ARG A 1 131 ? -17.277 -2.459 7.454 1.00 97.06 131 ARG A O 1
ATOM 1052 N N . VAL A 1 132 ? -16.051 -1.061 8.719 1.00 96.50 132 VAL A N 1
ATOM 1053 C CA . VAL A 1 132 ? -15.959 -1.905 9.917 1.00 96.50 132 VAL A CA 1
ATOM 1054 C C . VAL A 1 132 ? -16.516 -1.120 11.097 1.00 96.50 132 VAL A C 1
ATOM 1056 O O . VAL A 1 132 ? -16.028 -0.037 11.398 1.00 96.50 132 VAL A O 1
ATOM 1059 N N . ALA A 1 133 ? -17.561 -1.642 11.749 1.00 96.06 133 ALA A N 1
ATOM 1060 C CA . ALA A 1 133 ? -18.214 -0.986 12.891 1.00 96.06 133 ALA A CA 1
ATOM 1061 C C . ALA A 1 133 ? -18.571 0.499 12.634 1.00 96.06 133 ALA A C 1
ATOM 1063 O O . ALA A 1 133 ? -18.357 1.366 13.476 1.00 96.06 133 ALA A O 1
ATOM 1064 N N . GLY A 1 134 ? -19.076 0.803 11.430 1.00 96.00 134 GLY A N 1
ATOM 1065 C CA . GLY A 1 134 ? -19.453 2.164 11.023 1.00 96.00 134 GLY A CA 1
ATOM 1066 C C . GLY A 1 134 ? -18.290 3.080 10.615 1.00 96.00 134 GLY A C 1
ATOM 1067 O O . GLY A 1 134 ? -18.538 4.217 10.221 1.00 96.00 134 GLY A O 1
ATOM 1068 N N . VAL A 1 135 ? -17.046 2.598 10.661 1.00 97.81 135 VAL A N 1
ATOM 1069 C CA . VAL A 1 135 ? -15.843 3.329 10.238 1.00 97.81 135 VAL A CA 1
ATOM 1070 C C . VAL A 1 135 ? -15.454 2.919 8.823 1.00 97.81 135 VAL A C 1
ATOM 1072 O O . VAL A 1 135 ? -15.354 1.731 8.537 1.00 97.81 135 VAL A O 1
ATOM 1075 N N . GLU A 1 136 ? -15.202 3.890 7.950 1.00 97.44 136 GLU A N 1
ATOM 1076 C CA . GLU A 1 136 ? -14.641 3.666 6.617 1.00 97.44 136 GLU A CA 1
ATOM 1077 C C . GLU A 1 136 ? -13.164 3.252 6.696 1.00 97.44 136 GLU A C 1
ATOM 1079 O O . GLU A 1 136 ? -12.363 3.890 7.378 1.00 97.44 136 GLU A O 1
ATOM 1084 N N . CYS A 1 137 ? -12.792 2.186 5.993 1.00 96.94 137 CYS A N 1
ATOM 1085 C CA . CYS A 1 137 ? -11.444 1.615 6.003 1.00 96.94 137 CYS A CA 1
ATOM 1086 C C . CYS A 1 137 ? -10.882 1.379 4.592 1.00 96.94 137 CYS A C 1
ATOM 1088 O O . CYS A 1 137 ? -9.779 0.855 4.475 1.00 96.94 137 CYS A O 1
ATOM 1090 N N . ALA A 1 138 ? -11.601 1.747 3.526 1.00 95.75 138 ALA A N 1
ATOM 1091 C CA . ALA A 1 138 ? -11.106 1.642 2.152 1.00 95.75 138 ALA A CA 1
ATOM 1092 C C . ALA A 1 138 ? -10.330 2.877 1.668 1.00 95.75 138 ALA A C 1
ATOM 1094 O O . ALA A 1 138 ? -9.750 2.865 0.587 1.00 95.75 138 ALA A O 1
ATOM 1095 N N . ILE A 1 139 ? -10.305 3.964 2.441 1.00 94.06 139 ILE A N 1
ATOM 1096 C CA . ILE A 1 139 ? -9.618 5.188 2.026 1.00 94.06 139 ILE A CA 1
ATOM 1097 C C . ILE A 1 139 ? -8.154 5.087 2.446 1.00 94.06 139 ILE A C 1
ATOM 1099 O O . ILE A 1 139 ? -7.829 5.170 3.627 1.00 94.06 139 ILE A O 1
ATOM 1103 N N . HIS A 1 140 ? -7.244 4.957 1.480 1.00 94.12 140 HIS A N 1
ATOM 1104 C CA . HIS A 1 140 ? -5.814 4.993 1.784 1.00 94.12 140 HIS A CA 1
ATOM 1105 C C . HIS A 1 140 ? -5.376 6.366 2.330 1.00 94.12 140 HIS A C 1
ATOM 1107 O O . HIS A 1 140 ? -4.703 6.440 3.359 1.00 94.12 140 HIS A O 1
ATOM 1113 N N . GLY A 1 141 ? -5.813 7.455 1.681 1.00 93.19 141 GLY A N 1
ATOM 1114 C CA . GLY A 1 141 ? -5.575 8.837 2.120 1.00 93.19 141 GLY A CA 1
ATOM 1115 C C . GLY A 1 141 ? -4.702 9.689 1.190 1.00 93.19 141 GLY A C 1
ATOM 1116 O O . GLY A 1 141 ? -4.553 10.881 1.449 1.00 93.19 141 GLY A O 1
ATOM 1117 N N . HIS A 1 142 ? -4.153 9.119 0.110 1.00 91.56 142 HIS A N 1
ATOM 1118 C CA . HIS A 1 142 ? -3.375 9.855 -0.902 1.00 91.56 142 HIS A CA 1
ATOM 1119 C C . HIS A 1 142 ? -4.241 10.819 -1.730 1.00 91.56 142 HIS A C 1
ATOM 1121 O O . HIS A 1 142 ? -3.830 11.940 -2.047 1.00 91.56 142 HIS A O 1
ATOM 1127 N N . GLN A 1 143 ? -5.471 10.399 -2.018 1.00 90.50 143 GLN A N 1
ATOM 1128 C CA . GLN A 1 143 ? -6.501 11.169 -2.700 1.00 90.50 143 GLN A CA 1
ATOM 1129 C C . GLN A 1 143 ? -7.714 11.366 -1.788 1.00 90.50 143 GLN A C 1
ATOM 1131 O O . GLN A 1 143 ? -8.021 10.539 -0.929 1.00 90.50 143 GLN A O 1
ATOM 1136 N N . ALA A 1 144 ? -8.375 12.499 -1.974 1.00 87.50 144 ALA A N 1
ATOM 1137 C CA . ALA A 1 144 ? -9.656 12.857 -1.391 1.00 87.50 144 ALA A CA 1
ATOM 1138 C C . ALA A 1 144 ? -10.677 13.087 -2.522 1.00 87.50 144 ALA A C 1
ATOM 1140 O O . ALA A 1 144 ? -10.479 12.616 -3.642 1.00 87.50 144 ALA A O 1
ATOM 1141 N N . SER A 1 145 ? -11.768 13.805 -2.240 1.00 83.88 145 SER A N 1
ATOM 1142 C CA . SER A 1 145 ? -12.807 14.095 -3.233 1.00 83.88 145 SER A CA 1
ATOM 1143 C C . SER A 1 145 ? -12.231 14.766 -4.480 1.00 83.88 145 SER A C 1
ATOM 1145 O O . SER A 1 145 ? -11.313 15.590 -4.395 1.00 83.88 145 SER A O 1
ATOM 1147 N N . ASP A 1 146 ? -12.787 14.397 -5.635 1.00 85.00 146 ASP A N 1
ATOM 1148 C CA . ASP A 1 146 ? -12.471 14.983 -6.942 1.00 85.00 146 ASP A CA 1
ATOM 1149 C C . ASP A 1 146 ? -10.979 14.899 -7.309 1.00 85.00 146 ASP A C 1
ATOM 1151 O O . ASP A 1 146 ? -10.420 15.793 -7.943 1.00 85.00 146 ASP A O 1
ATOM 1155 N N . GLY A 1 147 ? -10.292 13.848 -6.844 1.00 82.19 147 GLY A N 1
ATOM 1156 C CA . GLY A 1 147 ? -8.872 13.614 -7.127 1.00 82.19 147 GLY A CA 1
ATOM 1157 C C . GLY A 1 147 ? -7.915 14.583 -6.425 1.00 82.19 147 GLY A C 1
ATOM 1158 O O . GLY A 1 147 ? -6.710 14.567 -6.690 1.00 82.19 147 GLY A O 1
ATOM 1159 N N . ARG A 1 148 ? -8.408 15.431 -5.512 1.00 87.19 148 ARG A N 1
ATOM 1160 C CA . ARG A 1 148 ? -7.557 16.339 -4.734 1.00 87.19 148 ARG A CA 1
ATOM 1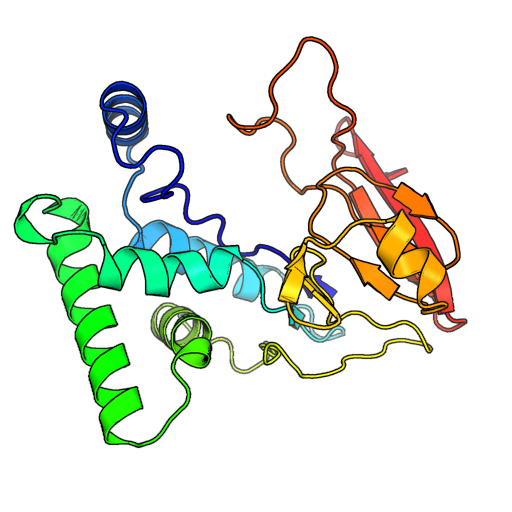161 C C . ARG A 1 148 ? -6.614 15.542 -3.845 1.00 87.19 148 ARG A C 1
ATOM 1163 O O . ARG A 1 148 ? -6.988 14.508 -3.298 1.00 87.19 148 ARG A O 1
ATOM 1170 N N . ARG A 1 149 ? -5.410 16.071 -3.616 1.00 91.75 149 ARG A N 1
ATOM 1171 C CA . ARG A 1 149 ? -4.479 15.482 -2.646 1.00 91.75 149 ARG A CA 1
ATOM 1172 C C . ARG A 1 149 ? -5.137 15.391 -1.267 1.00 91.75 149 ARG A C 1
ATOM 1174 O O . ARG A 1 149 ? -5.648 16.389 -0.748 1.00 91.75 149 ARG A O 1
ATOM 1181 N N . GLY A 1 150 ? -5.100 14.200 -0.679 1.00 92.06 150 GLY A N 1
ATOM 1182 C CA . GLY A 1 150 ? -5.656 13.951 0.642 1.00 92.06 150 GLY A CA 1
ATOM 1183 C C . GLY A 1 150 ? -4.880 14.666 1.745 1.00 92.06 150 GLY A C 1
ATOM 1184 O O . GLY A 1 150 ? -3.667 14.867 1.673 1.00 92.06 150 GLY A O 1
ATOM 1185 N N . SER A 1 151 ? -5.601 15.103 2.776 1.00 92.69 151 SER A N 1
ATOM 1186 C CA . SER A 1 151 ? -5.013 15.695 3.979 1.00 92.69 151 SER A CA 1
ATOM 1187 C C . SER A 1 151 ? -5.975 15.569 5.157 1.00 92.69 151 SER A C 1
ATOM 1189 O O . SER A 1 151 ? -7.191 15.623 4.976 1.00 92.69 151 SER A O 1
ATOM 1191 N N . MET A 1 152 ? -5.440 15.454 6.375 1.00 92.56 152 MET A N 1
ATOM 1192 C CA . MET A 1 152 ? -6.259 15.322 7.590 1.00 92.56 152 MET A CA 1
ATOM 1193 C C . MET A 1 152 ? -7.318 16.435 7.746 1.00 92.56 152 MET A C 1
ATOM 1195 O O . MET A 1 152 ? -8.467 16.095 8.014 1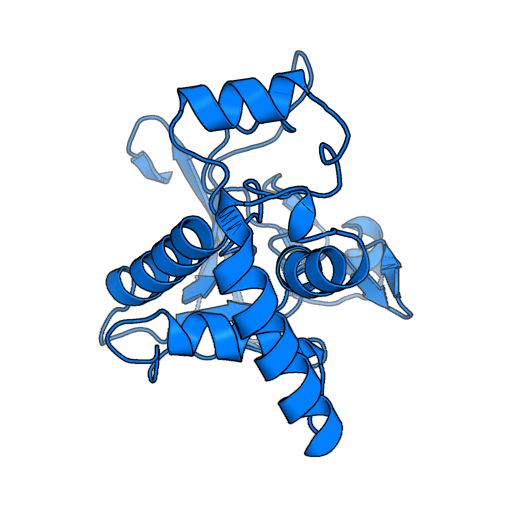.00 92.56 152 MET A O 1
ATOM 1199 N N . PRO A 1 153 ? -7.016 17.736 7.524 1.00 92.94 153 PRO A N 1
ATOM 1200 C CA . PRO A 1 153 ? -8.038 18.784 7.602 1.00 92.94 153 PRO A CA 1
ATOM 1201 C C . PRO A 1 153 ? -9.128 18.651 6.532 1.00 92.94 153 PRO A C 1
ATOM 1203 O O . PRO A 1 153 ? -10.263 19.067 6.743 1.00 92.94 153 PRO A O 1
ATOM 1206 N N . LEU A 1 154 ? -8.793 18.117 5.352 1.00 92.81 154 LEU A N 1
ATOM 1207 C CA . LEU A 1 154 ? -9.773 17.902 4.293 1.00 92.81 154 LEU A CA 1
ATOM 1208 C C . LEU A 1 154 ? -10.734 16.770 4.663 1.00 92.81 154 LEU A C 1
ATOM 1210 O O . LEU A 1 154 ? -11.938 16.970 4.559 1.00 92.81 154 LEU A O 1
ATOM 1214 N N . PHE A 1 155 ? -10.215 15.643 5.151 1.00 94.06 155 PHE A N 1
ATOM 1215 C CA . PHE A 1 155 ? -11.043 14.521 5.598 1.00 94.06 155 PHE A CA 1
ATOM 1216 C C . PHE A 1 155 ? -11.910 14.879 6.813 1.00 94.06 155 PHE A C 1
ATOM 1218 O O . PHE A 1 155 ? -13.085 14.530 6.839 1.00 94.06 155 PHE A O 1
ATOM 1225 N N . GLU A 1 156 ? -11.380 15.645 7.772 1.00 94.19 156 GLU A N 1
ATOM 1226 C CA . GLU A 1 156 ? -12.166 16.176 8.897 1.00 94.19 156 GLU A CA 1
ATOM 1227 C C . GLU A 1 156 ? -13.351 17.023 8.410 1.00 94.19 156 GLU A C 1
ATOM 1229 O O . GLU A 1 156 ? -14.478 16.821 8.853 1.00 94.19 156 GLU A O 1
ATOM 1234 N N . ARG A 1 157 ? -13.127 17.941 7.458 1.00 93.94 157 ARG A N 1
ATOM 1235 C CA . ARG A 1 157 ? -14.203 18.784 6.904 1.00 93.94 157 ARG A CA 1
ATOM 1236 C C . ARG A 1 157 ? -15.275 17.999 6.153 1.00 93.94 157 ARG A C 1
ATOM 1238 O O . ARG A 1 157 ? -16.389 18.492 6.033 1.00 93.94 157 ARG A O 1
ATOM 1245 N N . MET A 1 158 ? -14.953 16.809 5.651 1.00 92.81 158 MET A N 1
ATOM 1246 C CA . MET A 1 158 ? -15.944 15.919 5.041 1.00 92.81 158 MET A CA 1
ATOM 1247 C C . MET A 1 158 ? -16.878 15.284 6.078 1.00 92.81 158 MET A C 1
ATOM 1249 O O . MET A 1 158 ? -17.887 14.703 5.694 1.00 92.81 158 MET A O 1
ATOM 1253 N N . GLY A 1 159 ? -16.559 15.373 7.376 1.00 93.50 159 GLY A N 1
ATOM 1254 C CA . GLY A 1 159 ? -17.391 14.832 8.450 1.00 93.50 159 GLY A CA 1
ATOM 1255 C C . GLY A 1 159 ? -17.483 13.305 8.445 1.00 93.50 159 GLY A C 1
ATOM 1256 O O . GLY A 1 159 ? -18.458 12.746 8.945 1.00 93.50 159 GLY A O 1
ATOM 1257 N N . ILE A 1 160 ? -16.499 12.619 7.854 1.00 93.56 160 ILE A N 1
ATOM 1258 C CA . ILE A 1 160 ? -16.478 11.156 7.773 1.00 93.56 160 ILE A CA 1
ATOM 1259 C C . ILE A 1 160 ? -15.787 10.543 8.993 1.00 93.56 160 ILE A C 1
ATOM 1261 O O . ILE A 1 160 ? -14.870 11.118 9.572 1.00 93.56 160 ILE A O 1
ATOM 1265 N N . ASN A 1 161 ? -16.178 9.317 9.335 1.00 96.62 161 ASN A N 1
ATOM 1266 C CA . ASN A 1 161 ? -15.423 8.476 10.256 1.00 96.62 161 ASN A CA 1
ATOM 1267 C C . ASN A 1 161 ? -14.581 7.496 9.448 1.00 96.62 161 ASN A C 1
ATOM 1269 O O . ASN A 1 161 ? -15.136 6.571 8.861 1.00 96.62 161 ASN A O 1
ATOM 1273 N N . ALA A 1 162 ? -13.262 7.690 9.420 1.00 96.94 162 ALA A N 1
ATOM 1274 C CA . ALA A 1 162 ? -12.373 6.858 8.613 1.00 96.94 162 ALA A CA 1
ATOM 1275 C C . ALA A 1 162 ? -11.070 6.484 9.327 1.00 96.94 162 ALA A C 1
ATOM 1277 O O . ALA A 1 162 ? -10.565 7.241 10.162 1.00 96.94 162 ALA A O 1
ATOM 1278 N N . THR A 1 163 ? -10.526 5.325 8.969 1.00 97.56 163 THR A N 1
ATOM 1279 C CA . THR A 1 163 ? -9.154 4.916 9.271 1.00 97.56 163 THR A CA 1
ATOM 1280 C C . THR A 1 163 ? -8.341 4.907 7.975 1.00 97.56 163 THR A C 1
ATOM 1282 O O . THR A 1 163 ? -8.766 4.296 6.999 1.00 97.56 163 THR A O 1
ATOM 1285 N N . LEU A 1 164 ? -7.202 5.600 7.967 1.00 95.81 164 LEU A N 1
ATOM 1286 C CA . LEU A 1 164 ? -6.341 5.848 6.804 1.00 95.81 164 LEU A CA 1
ATOM 1287 C C . LEU A 1 164 ? -4.936 5.261 7.019 1.00 95.81 164 LEU A C 1
ATOM 1289 O O . LEU A 1 164 ? -4.548 5.013 8.162 1.00 95.81 164 LEU A O 1
ATOM 1293 N N . GLY A 1 165 ? -4.149 5.120 5.948 1.00 92.44 165 GLY A N 1
ATOM 1294 C CA . GLY A 1 165 ? -2.785 4.566 5.999 1.00 92.44 165 GLY A CA 1
ATOM 1295 C C . GLY A 1 165 ? -1.682 5.413 5.350 1.00 92.44 165 GLY A C 1
ATOM 1296 O O . GLY A 1 165 ? -0.529 5.014 5.389 1.00 92.44 165 GLY A O 1
ATOM 1297 N N . HIS A 1 166 ? -2.005 6.564 4.755 1.00 90.88 166 HIS A N 1
ATOM 1298 C CA . HIS A 1 166 ? -1.086 7.261 3.844 1.00 90.88 166 HIS A CA 1
ATOM 1299 C C . HIS A 1 166 ? 0.031 8.096 4.494 1.00 90.88 166 HIS A C 1
ATOM 1301 O O . HIS A 1 166 ? 1.100 8.250 3.920 1.00 90.88 166 HIS A O 1
ATOM 1307 N N . THR A 1 167 ? -0.194 8.737 5.647 1.00 87.12 167 THR A N 1
ATOM 1308 C CA . THR A 1 167 ? 0.732 9.805 6.094 1.00 87.12 167 THR A CA 1
ATOM 1309 C C . THR A 1 167 ? 1.951 9.301 6.864 1.00 87.12 167 THR A C 1
ATOM 1311 O O . THR A 1 167 ? 2.821 10.114 7.193 1.00 87.12 167 THR A O 1
ATOM 1314 N N . HIS A 1 168 ? 1.985 8.007 7.207 1.00 88.62 168 HIS A N 1
ATOM 1315 C CA . HIS A 1 168 ? 2.992 7.356 8.062 1.00 88.62 168 HIS A CA 1
ATOM 1316 C C . HIS A 1 168 ? 3.117 7.952 9.480 1.00 88.62 168 HIS A C 1
ATOM 1318 O O . HIS A 1 168 ? 3.975 7.551 10.269 1.00 88.62 168 HIS A O 1
ATOM 1324 N N . ARG A 1 169 ? 2.258 8.920 9.822 1.00 89.75 169 ARG A N 1
ATOM 1325 C CA . ARG A 1 169 ? 2.254 9.676 11.077 1.00 89.75 169 ARG A CA 1
ATOM 1326 C C . ARG A 1 169 ? 0.966 9.358 11.826 1.00 89.75 169 ARG A C 1
ATOM 1328 O O . ARG A 1 169 ? -0.078 9.913 11.455 1.00 89.75 169 ARG A O 1
ATOM 1335 N N . PRO A 1 170 ? 1.016 8.537 12.890 1.00 93.50 170 PRO A N 1
ATOM 1336 C CA . PRO A 1 170 ? -0.159 8.259 13.702 1.00 93.50 170 PRO A CA 1
ATOM 1337 C C . PRO A 1 170 ? -0.818 9.557 14.162 1.00 93.50 170 PRO A C 1
ATOM 1339 O O . PRO A 1 170 ? -0.205 10.370 14.850 1.00 93.50 170 PRO A O 1
ATOM 1342 N N . THR A 1 171 ? -2.045 9.804 13.711 1.00 94.75 171 THR A N 1
ATOM 1343 C CA . THR A 1 171 ? -2.749 11.068 13.966 1.00 94.75 171 THR A CA 1
ATOM 1344 C C . THR A 1 171 ? -4.236 10.806 14.129 1.00 94.75 171 THR A C 1
ATOM 1346 O O . THR A 1 171 ? -4.814 10.023 13.376 1.00 94.75 171 THR A O 1
ATOM 1349 N N . THR A 1 172 ? -4.871 11.511 15.063 1.00 95.88 172 THR A N 1
ATOM 1350 C CA . THR A 1 172 ? -6.329 11.540 15.210 1.00 95.88 172 THR A CA 1
ATOM 1351 C C . THR A 1 172 ? -6.837 12.963 15.050 1.00 95.88 172 THR A C 1
ATOM 1353 O O . THR A 1 172 ? -6.301 13.884 15.665 1.00 95.88 172 THR A O 1
ATOM 1356 N N . ARG A 1 173 ? -7.867 13.154 14.222 1.00 95.19 173 ARG A N 1
ATOM 1357 C CA . ARG A 1 173 ? -8.487 14.465 14.000 1.00 95.19 173 ARG A CA 1
ATOM 1358 C C . ARG A 1 173 ? -9.919 14.313 13.494 1.00 95.19 173 ARG A C 1
ATOM 1360 O O . ARG A 1 173 ? -10.120 13.684 12.464 1.00 95.19 173 ARG A O 1
ATOM 1367 N N . GLY A 1 174 ? -10.897 14.862 14.217 1.00 92.06 174 GLY A N 1
ATOM 1368 C CA . GLY A 1 174 ? -12.293 14.959 13.766 1.00 92.06 174 GLY A CA 1
ATOM 1369 C C . GLY A 1 174 ? -12.903 13.666 13.204 1.00 92.06 174 GLY A C 1
ATOM 1370 O O . GLY A 1 174 ? -13.465 13.687 12.118 1.00 92.06 174 GLY A O 1
ATOM 1371 N N . GLY A 1 175 ? -12.742 12.530 13.898 1.00 94.25 175 GLY A N 1
ATOM 1372 C CA . GLY A 1 175 ? -13.260 11.224 13.447 1.00 94.25 175 GLY A CA 1
ATOM 1373 C C . GLY A 1 175 ? -12.352 10.461 12.470 1.00 94.25 175 GLY A C 1
ATOM 1374 O O . GLY A 1 175 ? -12.636 9.304 12.140 1.00 94.25 175 GLY A O 1
ATOM 1375 N N . ILE A 1 176 ? -11.228 11.054 12.066 1.00 96.94 176 ILE A N 1
ATOM 1376 C CA . ILE A 1 176 ? -10.209 10.440 11.213 1.00 96.94 176 ILE A CA 1
ATOM 1377 C C . ILE A 1 176 ? -9.061 9.915 12.068 1.00 96.94 176 ILE A C 1
ATOM 1379 O O . ILE A 1 176 ? -8.511 10.649 12.889 1.00 96.94 176 ILE A O 1
ATOM 1383 N N . TYR A 1 177 ? -8.681 8.662 11.845 1.00 97.56 177 TYR A N 1
ATOM 1384 C CA . TYR A 1 177 ? -7.506 8.030 12.436 1.00 97.56 177 TYR A CA 1
ATOM 1385 C C . TYR A 1 177 ? -6.559 7.648 11.304 1.00 97.56 177 TYR A C 1
ATOM 1387 O O . TYR A 1 177 ? -6.922 6.852 10.452 1.00 97.56 177 TYR A O 1
ATOM 1395 N N . CYS A 1 178 ? -5.351 8.192 11.268 1.00 96.38 178 CYS A N 1
ATOM 1396 C CA . CYS A 1 178 ? -4.330 7.721 10.338 1.00 96.38 178 CYS A CA 1
ATOM 1397 C C . CYS A 1 178 ? -3.378 6.793 11.078 1.00 96.38 178 CYS A C 1
ATOM 1399 O O . CYS A 1 178 ? -2.837 7.199 12.104 1.00 96.38 178 CYS A O 1
ATOM 1401 N N . ALA A 1 179 ? -3.184 5.581 10.567 1.00 96.00 179 ALA A N 1
ATOM 1402 C CA . ALA A 1 179 ? -2.149 4.675 11.036 1.00 96.00 179 ALA A CA 1
ATOM 1403 C C . ALA A 1 179 ? -0.748 5.258 10.779 1.00 96.00 179 ALA A C 1
ATOM 1405 O O . ALA A 1 179 ? -0.573 6.236 10.043 1.00 96.00 179 ALA A O 1
ATOM 1406 N N . GLY A 1 180 ? 0.241 4.657 11.432 1.00 93.81 180 GLY A N 1
ATOM 1407 C CA . GLY A 1 180 ? 1.649 4.948 11.216 1.00 93.81 180 GLY A CA 1
ATOM 1408 C C . GLY A 1 180 ? 2.215 4.143 10.058 1.00 93.81 180 GLY A C 1
ATOM 1409 O O . GLY A 1 180 ? 1.562 3.934 9.040 1.00 93.81 180 GLY A O 1
ATOM 1410 N N . VAL A 1 181 ? 3.447 3.689 10.233 1.00 91.00 181 VAL A N 1
ATOM 1411 C CA . VAL A 1 181 ? 4.166 2.844 9.273 1.00 91.00 181 VAL A CA 1
ATOM 1412 C C . VAL A 1 181 ? 4.499 1.494 9.913 1.00 91.00 181 VAL A C 1
ATOM 1414 O O . VAL A 1 181 ? 4.273 1.309 11.104 1.00 91.00 181 VAL A O 1
ATOM 1417 N N . CYS A 1 182 ? 5.011 0.531 9.150 1.00 88.44 182 CYS A N 1
ATOM 1418 C CA .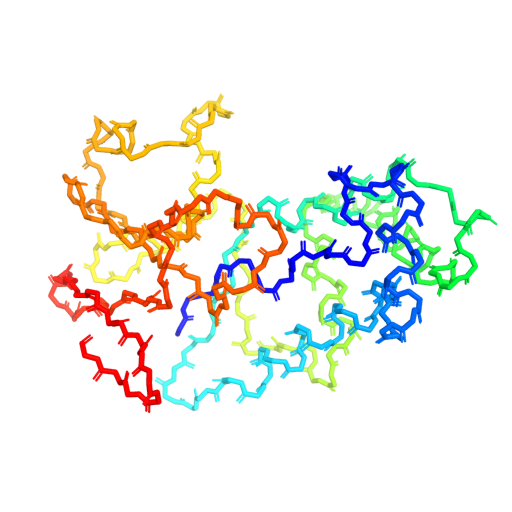 CYS A 1 182 ? 5.547 -0.721 9.710 1.00 88.44 182 CYS A CA 1
ATOM 1419 C C . CYS A 1 182 ? 7.084 -0.717 9.834 1.00 88.44 182 CYS A C 1
ATOM 1421 O O . CYS A 1 182 ? 7.645 -1.594 10.481 1.00 88.44 182 CYS A O 1
ATOM 1423 N N . GLN A 1 183 ? 7.751 0.290 9.262 1.00 82.56 183 GLN A N 1
ATOM 1424 C CA . GLN A 1 183 ? 9.195 0.509 9.310 1.00 82.56 183 GLN A CA 1
ATOM 1425 C C . GLN A 1 183 ? 9.473 2.015 9.318 1.00 82.56 183 GLN A C 1
ATOM 1427 O O . GLN A 1 183 ? 9.025 2.733 8.432 1.00 82.56 183 GLN A O 1
ATOM 1432 N N . THR A 1 184 ? 10.182 2.517 10.327 1.00 76.25 184 THR A N 1
ATOM 1433 C CA . THR A 1 184 ? 10.463 3.959 10.472 1.00 76.25 184 THR A CA 1
ATOM 1434 C C . THR A 1 184 ? 11.743 4.401 9.772 1.00 76.25 184 THR A C 1
ATOM 1436 O O . THR A 1 184 ? 11.877 5.575 9.441 1.00 76.25 184 THR A O 1
ATOM 1439 N N . GLU A 1 185 ? 12.669 3.474 9.532 1.00 71.81 185 GLU A N 1
ATOM 1440 C CA . GLU A 1 185 ? 13.914 3.718 8.801 1.00 71.81 185 GLU A CA 1
ATOM 1441 C C . GLU A 1 185 ? 13.684 3.498 7.307 1.00 71.81 185 GLU A C 1
ATOM 1443 O O . GLU A 1 185 ? 14.011 2.456 6.736 1.00 71.81 185 GLU A O 1
ATOM 1448 N N . LEU A 1 186 ? 13.038 4.479 6.687 1.00 73.38 186 LEU A N 1
ATOM 1449 C CA . LEU A 1 186 ? 12.844 4.546 5.244 1.00 73.38 186 LEU A CA 1
ATOM 1450 C C . LEU A 1 186 ? 13.586 5.773 4.722 1.00 73.38 186 LEU A C 1
ATOM 1452 O O . LEU A 1 186 ? 13.619 6.811 5.374 1.00 73.38 186 LEU A O 1
ATOM 1456 N N . GLU A 1 187 ? 14.185 5.679 3.540 1.00 66.62 187 GLU A N 1
ATOM 1457 C CA . GLU A 1 187 ? 15.064 6.732 2.999 1.00 66.62 187 GLU A CA 1
ATOM 1458 C C . GLU A 1 187 ? 14.350 8.083 2.794 1.00 66.62 187 GLU A C 1
ATOM 1460 O O . GLU A 1 187 ? 14.953 9.161 2.821 1.00 66.62 187 GLU A O 1
ATOM 1465 N N . TYR A 1 188 ? 13.031 8.041 2.620 1.00 69.19 188 TYR A N 1
ATOM 1466 C CA . TYR A 1 188 ? 12.181 9.220 2.499 1.00 69.19 188 TYR A CA 1
ATOM 1467 C C . TYR A 1 188 ? 11.712 9.787 3.854 1.00 69.19 188 TYR A C 1
ATOM 1469 O O . TYR A 1 188 ? 11.139 10.880 3.891 1.00 69.19 188 TYR A O 1
ATOM 1477 N N . ALA A 1 189 ? 12.034 9.137 4.977 1.00 69.62 189 ALA A N 1
ATOM 1478 C CA . ALA A 1 189 ? 11.917 9.707 6.318 1.00 69.62 189 ALA A CA 1
ATOM 1479 C C . ALA A 1 189 ? 13.074 10.699 6.570 1.00 69.62 189 ALA A C 1
ATOM 1481 O O . ALA A 1 189 ? 14.059 10.398 7.237 1.00 69.62 189 ALA A O 1
ATOM 1482 N N . ARG A 1 190 ? 12.978 11.901 5.987 1.00 67.69 190 ARG A N 1
ATOM 1483 C CA . ARG A 1 190 ? 14.029 12.935 6.043 1.00 67.69 190 ARG A CA 1
ATOM 1484 C C . ARG A 1 190 ? 13.802 13.950 7.170 1.00 67.69 190 ARG A C 1
ATOM 1486 O O . ARG A 1 190 ? 12.672 14.375 7.404 1.00 67.69 190 ARG A O 1
ATOM 1493 N N . GLY A 1 191 ? 14.895 14.427 7.770 1.00 69.19 191 GLY A N 1
ATOM 1494 C CA . GLY A 1 191 ? 14.923 15.556 8.714 1.00 69.19 191 GLY A CA 1
ATOM 1495 C C . GLY A 1 191 ? 15.463 15.195 10.107 1.00 69.19 191 GLY A C 1
ATOM 1496 O O . GLY A 1 191 ? 15.504 14.020 10.455 1.00 69.19 191 GLY A O 1
ATOM 1497 N N . PRO A 1 192 ? 15.872 16.192 10.921 1.00 67.62 192 PRO A N 1
ATOM 1498 C CA . PRO A 1 192 ? 16.403 15.961 12.273 1.00 67.62 192 PRO A CA 1
ATOM 1499 C C . PRO A 1 192 ? 15.338 15.459 13.260 1.00 67.62 192 PRO A C 1
ATOM 1501 O O . PRO A 1 192 ? 15.670 14.914 14.307 1.00 67.62 192 PRO A O 1
ATOM 1504 N N . LEU A 1 193 ? 14.060 15.661 12.931 1.00 72.44 193 LEU A N 1
ATOM 1505 C CA . LEU A 1 193 ? 12.906 15.179 13.677 1.00 72.44 193 LEU A CA 1
ATOM 1506 C C . LEU A 1 193 ? 11.920 14.562 12.686 1.00 72.44 193 LEU A C 1
ATOM 1508 O O . LEU A 1 193 ? 11.551 15.200 11.697 1.00 72.44 193 LEU A O 1
ATOM 1512 N N . THR A 1 194 ? 11.465 13.346 12.974 1.00 79.50 194 THR A N 1
ATOM 1513 C CA . THR A 1 194 ? 10.359 12.705 12.263 1.00 79.50 194 THR A CA 1
ATOM 1514 C C . THR A 1 194 ? 9.249 12.369 13.246 1.00 79.50 194 THR A C 1
ATOM 1516 O O . THR A 1 194 ? 9.501 11.902 14.352 1.00 79.50 194 THR A O 1
ATOM 1519 N N . ASN A 1 195 ? 8.006 12.597 12.826 1.00 81.56 195 ASN A N 1
ATOM 1520 C CA . ASN A 1 195 ? 6.817 12.198 13.586 1.00 81.56 195 ASN A CA 1
ATOM 1521 C C . ASN A 1 195 ? 6.279 10.842 13.108 1.00 81.56 195 ASN A C 1
ATOM 1523 O O . ASN A 1 195 ? 5.102 10.531 13.291 1.00 81.56 195 ASN A O 1
ATOM 1527 N N . TRP A 1 196 ? 7.108 10.080 12.398 1.00 89.31 196 TRP A N 1
ATOM 1528 C CA . TRP A 1 196 ? 6.782 8.727 11.989 1.00 89.31 196 TRP A CA 1
ATOM 1529 C C . TRP A 1 196 ? 6.929 7.804 13.179 1.00 89.31 196 TRP A C 1
ATOM 1531 O O . TRP A 1 196 ? 7.861 7.929 13.969 1.00 89.31 196 TRP A O 1
ATOM 1541 N N . ALA A 1 197 ? 6.008 6.864 13.291 1.00 89.94 197 ALA A N 1
ATOM 1542 C CA . ALA A 1 197 ? 6.068 5.848 14.320 1.00 89.94 197 ALA A CA 1
ATOM 1543 C C . ALA A 1 197 ? 5.481 4.557 13.774 1.00 89.94 197 ALA A C 1
ATOM 1545 O O . ALA A 1 197 ? 4.558 4.586 12.948 1.00 89.94 197 ALA A O 1
ATOM 1546 N N . VAL A 1 198 ? 6.003 3.430 14.259 1.00 93.12 198 VAL A N 1
ATOM 1547 C CA . VAL A 1 198 ? 5.353 2.151 14.008 1.00 93.12 198 VAL A CA 1
ATOM 1548 C C . VAL A 1 198 ? 4.036 2.150 14.771 1.00 93.12 198 VAL A C 1
ATOM 1550 O O . VAL A 1 198 ? 4.027 2.232 16.000 1.00 93.12 198 VAL A O 1
ATOM 1553 N N . GLY A 1 199 ? 2.924 2.148 14.042 1.00 94.06 199 GLY A N 1
ATOM 1554 C CA . GLY A 1 199 ? 1.616 2.410 14.628 1.00 94.06 199 GLY A CA 1
ATOM 1555 C C . GLY A 1 199 ? 0.478 1.832 13.807 1.00 94.06 199 GLY A C 1
ATOM 1556 O O . GLY A 1 199 ? 0.384 2.055 12.601 1.00 94.06 199 GLY A O 1
ATOM 1557 N N . HIS A 1 200 ? -0.423 1.131 14.481 1.00 95.56 200 HIS A N 1
ATOM 1558 C CA . HIS A 1 200 ? -1.635 0.558 13.907 1.00 95.56 200 HIS A CA 1
ATOM 1559 C C . HIS A 1 200 ? -2.871 1.191 14.538 1.00 95.56 200 HIS A C 1
ATOM 1561 O O . HIS A 1 200 ? -2.794 1.801 15.600 1.00 95.56 200 HIS A O 1
ATOM 1567 N N . VAL A 1 201 ? -4.033 1.004 13.914 1.00 97.06 201 VAL A N 1
ATOM 1568 C CA . VAL A 1 201 ? -5.317 1.424 14.486 1.00 97.06 201 VAL A CA 1
ATOM 1569 C C . VAL A 1 201 ? -6.177 0.193 14.722 1.00 97.06 201 VAL A C 1
ATOM 1571 O O . VAL A 1 201 ? -6.509 -0.537 13.787 1.00 97.06 201 VAL A O 1
ATOM 1574 N N . VAL A 1 202 ? -6.574 -0.018 15.972 1.00 96.81 202 VAL A N 1
ATOM 1575 C CA . VAL A 1 202 ? -7.567 -1.025 16.344 1.00 96.81 202 VAL A CA 1
ATOM 1576 C C . VAL A 1 202 ? -8.940 -0.369 16.312 1.00 96.81 202 VAL A C 1
ATOM 1578 O O . VAL A 1 202 ? -9.155 0.657 16.954 1.00 96.81 202 VAL A O 1
ATOM 1581 N N . THR A 1 203 ? -9.869 -0.962 15.563 1.00 97.12 203 THR A N 1
ATOM 1582 C CA . THR A 1 203 ? -11.282 -0.557 15.551 1.00 97.12 203 THR A CA 1
ATOM 1583 C C . THR A 1 203 ? -12.081 -1.569 16.362 1.00 97.12 203 THR A C 1
ATOM 1585 O O . THR A 1 203 ? -12.120 -2.750 16.016 1.00 97.12 203 THR A O 1
ATOM 1588 N N . TYR A 1 204 ? -12.695 -1.116 17.452 1.00 96.94 204 TYR A N 1
ATOM 1589 C CA . TYR A 1 204 ? -13.553 -1.944 18.294 1.00 96.94 204 TYR A CA 1
ATOM 1590 C C . TYR A 1 204 ? -14.923 -2.145 17.644 1.00 96.94 204 TYR A C 1
ATOM 1592 O O . TYR A 1 204 ? -15.342 -1.370 16.787 1.00 96.94 204 TYR A O 1
ATOM 1600 N N . ALA A 1 205 ? -15.671 -3.148 18.110 1.00 96.00 205 AL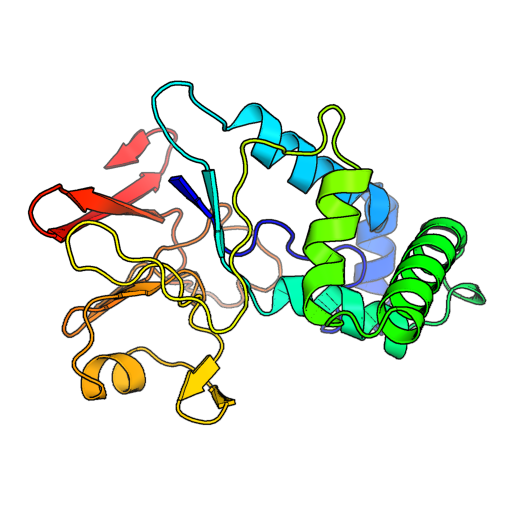A A N 1
ATOM 1601 C CA . ALA A 1 205 ? -17.028 -3.424 17.627 1.00 96.00 205 ALA A CA 1
ATOM 1602 C C . ALA A 1 205 ? -17.999 -2.236 17.798 1.00 96.00 205 ALA A C 1
ATOM 1604 O O . ALA A 1 205 ? -18.998 -2.155 17.092 1.00 96.00 205 ALA A O 1
ATOM 1605 N N . THR A 1 206 ? -17.693 -1.302 18.704 1.00 96.81 206 THR A N 1
ATOM 1606 C CA . THR A 1 206 ? -18.456 -0.064 18.929 1.00 96.81 206 THR A CA 1
ATOM 1607 C C . THR A 1 206 ? -18.155 1.045 17.914 1.00 96.81 206 THR A C 1
ATOM 1609 O O . THR A 1 206 ? -18.792 2.092 17.960 1.00 96.81 206 THR A O 1
ATOM 1612 N N . GLY A 1 207 ? -17.153 0.872 17.047 1.00 95.62 207 GLY A N 1
ATOM 1613 C CA . GLY A 1 207 ? -16.628 1.926 16.171 1.00 95.62 207 GLY A CA 1
ATOM 1614 C C . GLY A 1 207 ? -15.627 2.863 16.860 1.00 95.62 207 GLY A C 1
ATOM 1615 O O . GLY A 1 207 ? -14.987 3.689 16.199 1.00 95.62 207 GLY A O 1
ATOM 1616 N N . ALA A 1 208 ? -15.434 2.716 18.178 1.00 96.69 208 ALA A N 1
ATOM 1617 C CA . ALA A 1 208 ? -14.324 3.347 18.883 1.00 96.69 208 ALA A CA 1
ATOM 1618 C C . ALA A 1 208 ? -12.987 2.854 18.311 1.00 96.69 208 ALA A C 1
ATOM 1620 O O . ALA A 1 208 ? -12.878 1.723 17.829 1.00 96.69 208 ALA A O 1
ATOM 1621 N N . ARG A 1 209 ? -11.961 3.705 18.368 1.00 97.31 209 ARG A N 1
ATOM 1622 C CA . ARG A 1 209 ? -10.648 3.433 17.776 1.00 97.31 209 ARG A CA 1
ATOM 1623 C C . ARG A 1 209 ? -9.518 3.815 18.716 1.00 97.31 209 ARG A C 1
ATOM 1625 O O . ARG A 1 209 ? -9.588 4.849 19.380 1.00 97.31 209 ARG A O 1
ATOM 1632 N N . GLN A 1 210 ? -8.469 3.001 18.720 1.00 96.88 210 GLN A N 1
ATOM 1633 C CA . GLN A 1 210 ? -7.249 3.223 19.490 1.00 96.88 210 GLN A CA 1
ATOM 1634 C C . GLN A 1 210 ? -6.024 3.038 18.590 1.00 96.88 210 GLN A C 1
ATOM 1636 O O . GLN A 1 210 ? -5.980 2.108 17.783 1.00 96.88 210 GLN A O 1
ATOM 1641 N N . HIS A 1 211 ? -5.039 3.927 18.735 1.00 96.88 211 HIS A N 1
ATOM 1642 C CA . HIS A 1 211 ? -3.708 3.708 18.171 1.00 96.88 211 HIS A CA 1
ATOM 1643 C C . HIS A 1 211 ? -2.957 2.700 19.029 1.00 96.88 211 HIS A C 1
ATOM 1645 O O . HIS A 1 211 ? -2.942 2.833 20.247 1.00 96.88 211 HIS A O 1
ATOM 1651 N N . LEU A 1 212 ? -2.336 1.727 18.378 1.00 95.50 212 LEU A N 1
ATOM 1652 C CA . LEU A 1 212 ? -1.443 0.758 18.987 1.00 95.50 212 LEU A CA 1
ATOM 1653 C C . LEU A 1 212 ? -0.046 1.009 18.429 1.00 95.50 212 LEU A C 1
ATOM 1655 O O . LEU A 1 212 ? 0.195 0.772 17.243 1.00 95.50 212 LEU A O 1
ATOM 1659 N N . PHE A 1 213 ? 0.856 1.511 19.261 1.00 94.88 213 PHE A N 1
ATOM 1660 C CA . PHE A 1 213 ? 2.217 1.834 18.855 1.00 94.88 213 PHE A CA 1
ATOM 1661 C C . PHE A 1 213 ? 3.143 0.665 19.138 1.00 94.88 213 PHE A C 1
ATOM 1663 O O . PHE A 1 213 ? 2.962 -0.036 20.126 1.00 94.88 213 PHE A O 1
ATOM 1670 N N . PHE A 1 214 ? 4.153 0.466 18.297 1.00 92.00 214 PHE A N 1
ATOM 1671 C CA . PHE A 1 214 ? 5.196 -0.526 18.527 1.00 92.00 214 PHE A CA 1
ATOM 1672 C C . PHE A 1 214 ? 6.544 0.167 18.706 1.00 92.00 214 PHE A C 1
ATOM 1674 O O . PHE A 1 214 ? 6.996 0.908 17.835 1.00 92.00 214 PHE A O 1
ATOM 1681 N N . ASN A 1 215 ? 7.198 -0.073 19.838 1.00 88.62 215 ASN A N 1
ATOM 1682 C CA . ASN A 1 215 ? 8.539 0.435 20.108 1.00 88.62 215 ASN A CA 1
ATOM 1683 C C . ASN A 1 215 ? 9.296 -0.538 21.017 1.00 88.62 215 ASN A C 1
ATOM 1685 O O . ASN A 1 215 ? 8.717 -1.116 21.937 1.00 88.62 215 ASN A O 1
ATOM 1689 N N . GLY A 1 216 ? 10.592 -0.736 20.763 1.00 86.12 216 GLY A N 1
ATOM 1690 C CA . GLY A 1 216 ? 11.448 -1.582 21.601 1.00 86.12 216 GLY A CA 1
ATOM 1691 C C . GLY A 1 216 ? 10.947 -3.025 21.755 1.00 86.12 216 GLY A C 1
ATOM 1692 O O . GLY A 1 216 ? 11.087 -3.613 22.825 1.00 86.12 216 GLY A O 1
ATOM 1693 N N . GLY A 1 217 ? 10.310 -3.582 20.718 1.00 88.19 217 GLY A N 1
ATOM 1694 C CA . GLY A 1 217 ? 9.781 -4.949 20.743 1.00 88.19 217 GLY A CA 1
ATOM 1695 C C . GLY A 1 217 ? 8.430 -5.113 21.449 1.00 88.19 217 GLY A C 1
ATOM 1696 O O . GLY A 1 217 ? 8.012 -6.245 21.687 1.00 88.19 217 GLY A O 1
ATOM 1697 N N . ARG A 1 218 ? 7.750 -4.021 21.825 1.00 91.38 218 ARG A N 1
ATOM 1698 C CA . ARG A 1 218 ? 6.494 -4.058 22.589 1.00 91.38 218 ARG A CA 1
ATOM 1699 C C . ARG A 1 218 ? 5.438 -3.138 21.994 1.00 91.38 218 ARG A C 1
ATOM 1701 O O . ARG A 1 218 ? 5.766 -2.083 21.456 1.00 91.38 218 ARG A O 1
ATOM 1708 N N . PHE A 1 219 ? 4.178 -3.541 22.146 1.00 90.69 219 PHE A N 1
ATOM 1709 C CA . PHE A 1 219 ? 3.032 -2.692 21.845 1.00 90.69 219 PHE A CA 1
ATOM 1710 C C . PHE A 1 219 ? 2.593 -1.891 23.077 1.00 90.69 219 PHE A C 1
ATOM 1712 O O . PHE A 1 219 ? 2.646 -2.424 24.189 1.00 90.69 219 PHE A O 1
ATOM 1719 N N . PHE A 1 220 ? 2.151 -0.649 22.880 1.00 88.88 220 PHE A N 1
ATOM 1720 C CA . PHE A 1 220 ? 1.574 0.219 23.911 1.00 88.88 220 PHE A CA 1
ATOM 1721 C C . PHE A 1 220 ? 0.491 1.145 23.343 1.00 88.88 220 PHE A C 1
ATOM 1723 O O . PHE A 1 220 ? 0.449 1.335 22.102 1.00 88.88 220 PHE A O 1
#

Radius of gyration: 18.03 Å; chains: 1; bounding box: 44×39×49 Å

Organism: NCBI:txid185949

Secondary structure (DSSP, 8-state):
-EES-S---GGG-GGGTT-HHHHHHHHHTT---HHHHHHHHHHHHHHH-BTTB-EEEPP-TTHHHHHHHHHH--GGG-TTTHHHHHHHHHHHHHHHHTT--STTHHHHHHHHHSTTTTTTEEEPPTT---EETTEE----SSB-GGGPBP-HHHHHHTT--EEE-SSSS-EEETTEEE--BS-S--TT--SS-----BEEEEEPTTS-EEEEEEETTEE-

Foldseek 3Di:
DEDECLFQQLLCDPVCNPPVVSVVVCVVVVHSQSLVRLLVSLVVLVVPDDPVDFAEYAQDVSLCRLVVCLVPDDLVVPVSHNVVSVVLNVVQVVCVVVVHDSSCSSLVSSLVSHPNSSVRYHYDDQPDFDDALQETENAQQCADPPRDGGDQVVVLVVQHQYEYEHPLAADDDNNYTYFHDCDCPDPVQDDPDGNHFHWDWDQDNNRDIDIWGDDPNDTD

pLDDT: mean 92.42, std 6.43, range [66.62, 98.69]

Sequence (220 aa):
MVFHDVCDFDARNHHHAADPHKRFAQLVAMGGDVRNEMASSAAFLAGTRRKFARSVVVGSNHDLALLRWLREADFRDDPTNAVFFLEASLALYRRIEAGRPVDGLFEQMMRHLAADDLGEVRFLKPEESFRVAGVECAIHGHQASDGRRGSMPLFERMGINATLGHTHRPTTRGGIYCAGVCQTELEYARGPLTNWAVGHVVTYATGARQHLFFNGGRFF